Protein AF-M4RQV3-F1 (afdb_monomer)

Secondary structure (DSSP, 8-state):
-HHHHHHHHGGG-TTS-HHHHHHHHHHHHHHHHHHHHHHHHHHHHHHHHHHHHH-TTS--SS-HHHHHHHHHHHHHHHTT-HHHHHHHHHHHHHHHHTTSS-SHHHHHHHHHHH---S--SS---STTHHHHHHHHHHHHHTT---------HHHHHHHHHHHTHHHHHHHHHHHHHHHHHHHHHHHT-

Mean predicted aligned error: 9.94 Å

Structure (mmCIF, N/CA/C/O backbone):
data_AF-M4RQV3-F1
#
_entry.id   AF-M4RQV3-F1
#
loop_
_atom_site.group_PDB
_atom_site.id
_atom_site.type_symbol
_atom_site.label_atom_id
_atom_site.label_alt_id
_atom_site.label_comp_id
_atom_site.label_asym_id
_atom_site.label_entity_id
_atom_site.label_seq_id
_atom_site.pdbx_PDB_ins_code
_atom_site.Cartn_x
_atom_site.Cartn_y
_atom_site.Cartn_z
_atom_site.occupancy
_atom_site.B_iso_or_equiv
_atom_site.auth_seq_id
_atom_site.auth_comp_id
_atom_site.auth_asym_id
_atom_site.auth_atom_id
_atom_site.pdbx_PDB_model_num
ATOM 1 N N . MET A 1 1 ? 3.691 -10.935 35.455 1.00 40.41 1 MET A N 1
ATOM 2 C CA . MET A 1 1 ? 2.407 -10.770 36.179 1.00 40.41 1 MET A CA 1
ATOM 3 C C . MET A 1 1 ? 2.263 -9.373 36.778 1.00 40.41 1 MET A C 1
ATOM 5 O O . MET A 1 1 ? 1.164 -8.843 36.779 1.00 40.41 1 MET A O 1
ATOM 9 N N . GLU A 1 2 ? 3.373 -8.722 37.128 1.00 31.91 2 GLU A N 1
ATOM 10 C CA . GLU A 1 2 ? 3.462 -7.316 37.565 1.00 31.91 2 GLU A CA 1
ATOM 11 C C . GLU A 1 2 ? 2.815 -6.295 36.600 1.00 31.91 2 GLU A C 1
ATOM 13 O O . GLU A 1 2 ? 2.163 -5.345 37.021 1.00 31.91 2 GLU A O 1
ATOM 18 N N . ASN A 1 3 ? 2.884 -6.553 35.289 1.00 41.22 3 ASN A N 1
ATOM 19 C CA . ASN A 1 3 ? 2.337 -5.665 34.254 1.00 41.22 3 ASN A CA 1
ATOM 20 C C . ASN A 1 3 ? 0.794 -5.656 34.173 1.00 41.22 3 ASN A C 1
ATOM 22 O O . ASN A 1 3 ? 0.208 -4.745 33.600 1.00 41.22 3 ASN A O 1
ATOM 26 N N . ILE A 1 4 ? 0.123 -6.670 34.734 1.00 42.03 4 ILE A N 1
ATOM 27 C CA . ILE A 1 4 ? -1.348 -6.752 34.765 1.00 42.03 4 ILE A CA 1
ATOM 28 C C . ILE A 1 4 ? -1.885 -6.076 36.036 1.00 42.03 4 ILE A C 1
ATOM 30 O O . ILE A 1 4 ? -2.968 -5.503 36.025 1.00 42.03 4 ILE A O 1
ATOM 34 N N . GLN A 1 5 ? -1.096 -6.075 37.113 1.00 37.09 5 GLN A N 1
ATOM 35 C CA . GLN A 1 5 ? -1.466 -5.508 38.410 1.00 37.09 5 GLN A CA 1
ATOM 36 C C . GLN A 1 5 ? -1.405 -3.972 38.423 1.00 37.09 5 GLN A C 1
ATOM 38 O O . GLN A 1 5 ? -2.227 -3.333 39.079 1.00 37.09 5 GLN A O 1
ATOM 43 N N . ASN A 1 6 ? -0.519 -3.371 37.617 1.00 40.66 6 ASN A N 1
ATOM 44 C CA . ASN A 1 6 ? -0.509 -1.919 37.392 1.00 40.66 6 ASN A CA 1
ATOM 45 C C . ASN A 1 6 ? -1.785 -1.406 36.711 1.00 40.66 6 ASN A C 1
ATOM 47 O O . ASN A 1 6 ? -2.215 -0.291 36.988 1.00 40.66 6 ASN A O 1
ATOM 51 N N . ASN A 1 7 ? -2.438 -2.237 35.897 1.00 45.19 7 ASN A N 1
ATOM 52 C CA . ASN A 1 7 ? -3.635 -1.850 35.150 1.00 45.19 7 ASN A CA 1
ATOM 53 C C . ASN A 1 7 ? -4.869 -1.641 36.055 1.00 45.19 7 ASN A C 1
ATOM 55 O O . ASN A 1 7 ? -5.807 -0.948 35.677 1.00 45.19 7 ASN A O 1
ATOM 59 N N . TYR A 1 8 ? -4.865 -2.213 37.265 1.00 40.47 8 TYR A N 1
ATOM 60 C CA . TYR A 1 8 ? -5.963 -2.072 38.229 1.00 40.47 8 TYR A CA 1
ATOM 61 C C . TYR A 1 8 ? -5.754 -0.924 39.225 1.00 40.47 8 TYR A C 1
ATOM 63 O O . TYR A 1 8 ? -6.731 -0.377 39.728 1.00 40.47 8 TYR A O 1
ATOM 71 N N . ARG A 1 9 ? -4.507 -0.499 39.492 1.00 39.16 9 ARG A N 1
ATOM 72 C CA . ARG A 1 9 ? -4.250 0.668 40.364 1.00 39.16 9 ARG A CA 1
ATOM 73 C C . ARG A 1 9 ? -4.652 1.985 39.696 1.00 39.16 9 ARG A C 1
ATOM 75 O O . ARG A 1 9 ? -5.048 2.913 40.395 1.00 39.16 9 ARG A O 1
ATOM 82 N N . GLU A 1 10 ? -4.642 2.042 38.364 1.00 43.47 10 GLU A N 1
ATOM 83 C CA . GLU A 1 10 ? -5.151 3.198 37.612 1.00 43.47 10 GLU A CA 1
ATOM 84 C C . GLU A 1 10 ? -6.683 3.336 37.662 1.00 43.47 10 GLU A C 1
ATOM 86 O O . GLU A 1 10 ? -7.206 4.429 37.465 1.00 43.47 10 GLU A O 1
ATOM 91 N N . GLN A 1 11 ? -7.416 2.271 38.008 1.00 46.72 11 GLN A N 1
ATOM 92 C CA . GLN A 1 11 ? -8.879 2.305 38.127 1.00 46.72 11 GLN A CA 1
ATOM 93 C C . GLN A 1 11 ? -9.378 2.858 39.475 1.00 46.72 11 GLN A C 1
ATOM 95 O O . GLN A 1 11 ? -10.577 3.024 39.646 1.00 46.72 11 GLN A O 1
ATOM 100 N N . LEU A 1 12 ? -8.498 3.167 40.436 1.00 40.78 12 LEU A N 1
ATOM 101 C CA . LEU A 1 12 ? -8.883 3.707 41.753 1.00 40.78 12 LEU A CA 1
ATOM 102 C C . LEU A 1 12 ? -8.739 5.237 41.873 1.00 40.78 12 LEU A C 1
ATOM 104 O O . LEU A 1 12 ? -9.225 5.813 42.839 1.00 40.78 12 LEU A O 1
ATOM 108 N N . PHE A 1 13 ? -8.154 5.918 40.879 1.00 42.97 13 PHE A N 1
ATOM 109 C CA . PHE A 1 13 ? -8.031 7.389 40.824 1.00 42.97 13 PHE A CA 1
ATOM 110 C C . PHE A 1 13 ? -9.109 8.037 39.930 1.00 42.97 13 PHE A C 1
ATOM 112 O O . PHE A 1 13 ? -8.869 8.988 39.182 1.00 42.97 13 PHE A O 1
ATOM 119 N N . ILE A 1 14 ? -10.323 7.492 39.996 1.00 50.69 14 ILE A N 1
ATOM 120 C CA . ILE A 1 14 ? -11.505 7.959 39.267 1.00 50.69 14 ILE A CA 1
ATOM 121 C C . ILE A 1 14 ? -12.060 9.187 39.998 1.00 50.69 14 ILE A C 1
ATOM 123 O O . ILE A 1 14 ? -12.690 9.064 41.042 1.00 50.69 14 ILE A O 1
ATOM 127 N N . GLY A 1 15 ? -11.813 10.384 39.465 1.00 39.62 15 GLY A N 1
ATOM 128 C CA . GLY A 1 15 ? -12.449 11.599 39.983 1.00 39.62 15 GLY A CA 1
ATOM 129 C C . GLY A 1 15 ? -12.141 12.891 39.227 1.00 39.62 15 GLY A C 1
ATOM 130 O O . GLY A 1 15 ? -13.017 13.738 39.135 1.00 39.62 15 GLY A O 1
ATOM 131 N N . CYS A 1 16 ? -10.942 13.056 38.645 1.00 40.59 16 CYS A N 1
ATOM 132 C CA . CYS A 1 16 ? -10.560 14.353 38.046 1.00 40.59 16 CYS A CA 1
ATOM 133 C C . CYS A 1 16 ? -9.660 14.283 36.783 1.00 40.59 16 CYS A C 1
ATOM 135 O O . CYS A 1 16 ? -9.363 15.308 36.185 1.00 40.59 16 CYS A O 1
ATOM 137 N N . GLY A 1 17 ? -9.213 13.097 36.334 1.00 43.41 17 GLY A N 1
ATOM 138 C CA . GLY A 1 17 ? -8.132 12.969 35.327 1.00 43.41 17 GLY A CA 1
ATOM 139 C C . GLY A 1 17 ? -8.499 12.410 33.941 1.00 43.41 17 GLY A C 1
ATOM 140 O O . GLY A 1 17 ? -7.603 12.150 33.133 1.00 43.41 17 GLY A O 1
ATOM 141 N N . HIS A 1 18 ? -9.784 12.177 33.651 1.00 45.09 18 HIS A N 1
ATOM 142 C CA . HIS A 1 18 ? -10.214 11.370 32.497 1.00 45.09 18 HIS A CA 1
ATOM 143 C C . HIS A 1 18 ? -9.933 12.007 31.122 1.00 45.09 18 HIS A C 1
ATOM 145 O O . HIS A 1 18 ? -9.818 11.295 30.136 1.00 45.09 18 HIS A O 1
ATOM 151 N N . GLU A 1 19 ? -9.744 13.317 31.009 1.00 48.25 19 GLU A N 1
ATOM 152 C CA . GLU A 1 19 ? -9.417 13.928 29.708 1.00 48.25 19 GLU A CA 1
ATOM 153 C C . GLU A 1 19 ? -7.909 13.908 29.422 1.00 48.25 19 GLU A C 1
ATOM 155 O O . GLU A 1 19 ? -7.467 13.726 28.284 1.00 48.25 19 GLU A O 1
ATOM 160 N N . GLN A 1 20 ? -7.096 14.017 30.472 1.00 45.38 20 GLN A N 1
ATOM 161 C CA . GLN A 1 20 ? -5.658 14.240 30.353 1.00 45.38 20 GLN A CA 1
ATOM 162 C C . GLN A 1 20 ? -4.892 12.947 30.045 1.00 45.38 20 GLN A C 1
ATOM 164 O O . GLN A 1 20 ? -4.020 12.938 29.175 1.00 45.38 20 GLN A O 1
ATOM 169 N N . LEU A 1 21 ? -5.267 11.822 30.665 1.00 48.25 21 LEU A N 1
ATOM 170 C CA . LEU A 1 21 ? -4.673 10.504 30.382 1.00 48.25 21 LEU A CA 1
ATOM 171 C C . LEU A 1 21 ? -5.070 9.974 28.993 1.00 48.25 21 LEU A C 1
ATOM 173 O O . LEU A 1 21 ? -4.236 9.438 28.252 1.00 48.25 21 LEU A O 1
ATOM 177 N N . PHE A 1 22 ? -6.321 10.198 28.578 1.00 52.19 22 PHE A N 1
ATOM 178 C CA . PHE A 1 22 ? -6.764 9.912 27.211 1.00 52.19 22 PHE A CA 1
ATOM 179 C C . PHE A 1 22 ? -6.051 10.812 26.188 1.00 52.19 22 PHE A C 1
ATOM 181 O O . PHE A 1 22 ? -5.670 10.341 25.113 1.00 52.19 22 PHE A O 1
ATOM 188 N N . GLY A 1 23 ? -5.789 12.076 26.532 1.00 55.56 23 GLY A N 1
ATOM 189 C CA . GLY A 1 23 ? -4.972 12.988 25.731 1.00 55.56 23 GLY A CA 1
ATOM 190 C C . GLY A 1 23 ? -3.531 12.500 25.553 1.00 55.56 23 GLY A C 1
ATOM 191 O O . GLY A 1 23 ? -3.046 12.414 24.424 1.00 55.56 23 GLY A O 1
ATOM 192 N N . ILE A 1 24 ? -2.863 12.102 26.639 1.00 59.16 24 ILE A N 1
ATOM 193 C CA . ILE A 1 24 ? -1.474 11.612 26.614 1.00 59.16 24 ILE A CA 1
ATOM 194 C C . ILE A 1 24 ? -1.359 10.315 25.801 1.00 59.16 24 ILE A C 1
ATOM 196 O O . ILE A 1 24 ? -0.473 10.204 24.947 1.00 59.16 24 ILE A O 1
ATOM 200 N N . SER A 1 25 ? -2.278 9.361 25.985 1.00 63.50 25 SER A N 1
ATOM 201 C CA . SER A 1 25 ? -2.284 8.112 25.208 1.00 63.50 25 SER A CA 1
ATOM 202 C C . SER A 1 25 ? -2.560 8.353 23.717 1.00 63.50 25 SER A C 1
ATOM 204 O O . SER A 1 25 ? -1.923 7.725 22.866 1.00 63.50 25 SER A O 1
ATOM 206 N N . LYS A 1 26 ? -3.432 9.310 23.374 1.00 70.00 26 LYS A N 1
ATOM 207 C CA . LYS A 1 26 ? -3.712 9.714 21.987 1.00 70.00 26 LYS A CA 1
ATOM 208 C C . LYS A 1 26 ? -2.506 10.391 21.333 1.00 70.00 26 LYS A C 1
ATOM 210 O O . LYS A 1 26 ? -2.156 10.032 20.209 1.00 70.00 26 LYS A O 1
ATOM 215 N N . ILE A 1 27 ? -1.840 11.312 22.032 1.00 67.31 27 ILE A N 1
ATOM 216 C CA . ILE A 1 27 ? -0.618 11.979 21.552 1.00 67.31 27 ILE A CA 1
ATOM 217 C C . ILE A 1 27 ? 0.501 10.953 21.347 1.00 67.31 27 ILE A C 1
ATOM 219 O O . ILE A 1 27 ? 1.186 10.971 20.323 1.00 67.31 27 ILE A O 1
ATOM 223 N N . TYR A 1 28 ? 0.668 10.019 22.283 1.00 73.19 28 TYR A N 1
ATOM 224 C CA . TYR A 1 28 ? 1.651 8.945 22.167 1.00 73.19 28 TYR A CA 1
ATOM 225 C C . TYR A 1 28 ? 1.388 8.055 20.940 1.00 73.19 28 TYR A C 1
ATOM 227 O O . TYR A 1 28 ? 2.303 7.778 20.158 1.00 73.19 28 TYR A O 1
ATOM 235 N N . GLN A 1 29 ? 0.130 7.667 20.709 1.00 80.50 29 GLN A N 1
ATOM 236 C CA . GLN A 1 29 ? -0.264 6.888 19.531 1.00 80.50 29 GLN A CA 1
ATOM 237 C C . GLN A 1 29 ? -0.050 7.655 18.217 1.00 80.50 29 GLN A C 1
ATOM 239 O O . GLN A 1 29 ? 0.443 7.072 17.251 1.00 80.50 29 GLN A O 1
ATOM 244 N N . GLN A 1 30 ? -0.339 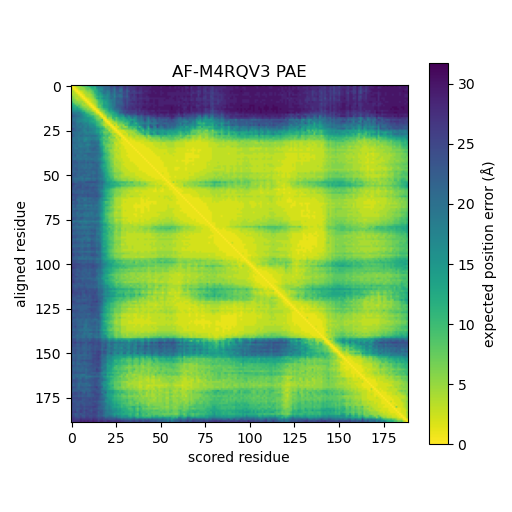8.959 18.180 1.00 84.44 30 GLN A N 1
ATOM 245 C CA . GLN A 1 30 ? -0.084 9.801 17.006 1.00 84.44 30 GLN A CA 1
ATOM 246 C C . GLN A 1 30 ? 1.411 9.935 16.702 1.00 84.44 30 GLN A C 1
ATOM 248 O O . GLN A 1 30 ? 1.810 9.785 15.549 1.00 84.44 30 GLN A O 1
ATOM 253 N N . LYS A 1 31 ? 2.257 10.135 17.721 1.00 86.75 31 LYS A N 1
ATOM 254 C CA . LYS A 1 31 ? 3.721 10.157 17.548 1.00 86.75 31 LYS A CA 1
ATOM 255 C C . LYS A 1 31 ? 4.246 8.822 17.016 1.00 86.75 31 LYS A C 1
ATOM 257 O O . LYS A 1 31 ? 5.097 8.805 16.127 1.00 86.75 31 LYS A O 1
ATOM 262 N N . LYS A 1 32 ? 3.719 7.699 17.518 1.00 89.38 32 LYS A N 1
ATOM 263 C CA . LYS A 1 32 ? 4.068 6.355 17.031 1.00 89.38 32 LYS A CA 1
ATOM 264 C C . LYS A 1 32 ? 3.660 6.158 15.568 1.00 89.38 32 LYS A C 1
ATOM 266 O O . LYS A 1 32 ? 4.469 5.655 14.790 1.00 89.38 32 LYS A O 1
ATOM 271 N N . LEU A 1 33 ? 2.449 6.577 15.193 1.00 90.81 33 LEU A N 1
ATOM 272 C CA . LEU A 1 33 ? 1.978 6.550 13.807 1.00 90.81 33 LEU A CA 1
ATOM 273 C C . LEU A 1 33 ? 2.868 7.409 12.906 1.00 90.81 33 LEU A C 1
ATOM 275 O O . LEU A 1 33 ? 3.356 6.911 11.899 1.00 90.81 33 LEU A O 1
ATOM 279 N N . ALA A 1 34 ? 3.129 8.659 13.290 1.00 93.44 34 ALA A N 1
ATOM 280 C CA . ALA A 1 34 ? 3.967 9.573 12.520 1.00 93.44 34 ALA A CA 1
ATOM 281 C C . ALA A 1 34 ? 5.371 8.996 12.300 1.00 93.44 34 ALA A C 1
ATOM 283 O O . ALA A 1 34 ? 5.871 9.010 11.180 1.00 93.44 34 ALA A O 1
ATOM 284 N N . LYS A 1 35 ? 5.977 8.399 13.335 1.00 93.75 35 LYS A N 1
ATOM 285 C CA . LYS A 1 35 ? 7.273 7.715 13.215 1.00 93.75 35 LYS A CA 1
ATOM 286 C C . LYS A 1 35 ? 7.214 6.525 12.253 1.00 93.75 35 LYS A C 1
ATOM 288 O O . LYS A 1 35 ? 8.144 6.328 11.475 1.00 93.75 35 LYS A O 1
ATOM 293 N N . ALA A 1 36 ? 6.147 5.727 12.306 1.00 90.94 36 ALA A N 1
ATOM 294 C CA . ALA A 1 36 ? 5.966 4.588 11.408 1.00 90.94 36 ALA A CA 1
ATOM 295 C C . ALA A 1 36 ? 5.780 5.037 9.950 1.00 90.94 36 ALA A C 1
ATOM 297 O O . ALA A 1 36 ? 6.463 4.518 9.072 1.00 90.94 36 ALA A O 1
ATOM 298 N N . VAL A 1 37 ? 4.925 6.034 9.705 1.00 94.44 37 VAL A N 1
ATOM 299 C CA . VAL A 1 37 ? 4.696 6.613 8.372 1.00 94.44 37 VAL A CA 1
ATOM 300 C C . VAL A 1 37 ? 5.970 7.255 7.836 1.00 94.44 37 VAL A C 1
ATOM 302 O O . VAL A 1 37 ? 6.348 6.967 6.711 1.00 94.44 37 VAL A O 1
ATOM 305 N N . ALA A 1 38 ? 6.688 8.041 8.644 1.00 96.44 38 ALA A N 1
ATOM 306 C CA . ALA A 1 38 ? 7.954 8.651 8.238 1.00 96.44 38 ALA A CA 1
ATOM 307 C C . ALA A 1 38 ? 9.006 7.596 7.866 1.00 96.44 38 ALA A C 1
ATOM 309 O O . ALA A 1 38 ? 9.698 7.742 6.861 1.00 96.44 38 ALA A O 1
ATOM 310 N N . LYS A 1 39 ? 9.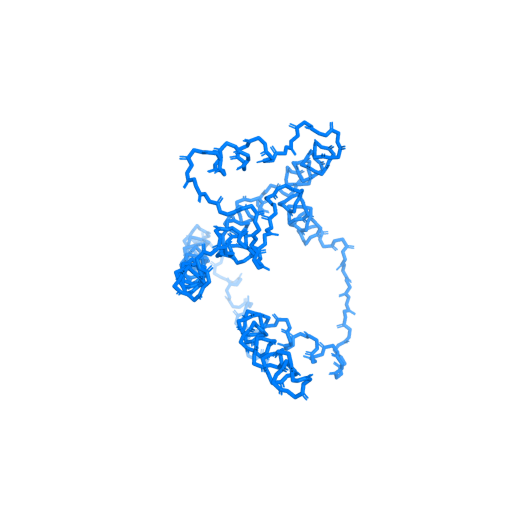099 6.501 8.635 1.00 95.38 39 LYS A N 1
ATOM 311 C CA . LYS A 1 39 ? 9.982 5.376 8.304 1.00 95.38 39 LYS A CA 1
ATOM 312 C C . LYS A 1 39 ? 9.589 4.734 6.971 1.00 95.38 39 LYS A C 1
ATOM 314 O O . LYS A 1 39 ? 10.463 4.500 6.145 1.00 95.38 39 LYS A O 1
ATOM 319 N N . LEU A 1 40 ? 8.307 4.433 6.769 1.00 95.25 40 LEU A N 1
ATOM 320 C CA . LEU A 1 40 ? 7.826 3.813 5.532 1.00 95.25 40 LEU A CA 1
ATOM 321 C C . LEU A 1 40 ? 8.016 4.734 4.323 1.00 95.25 40 LEU A C 1
ATOM 323 O O . LEU A 1 40 ? 8.475 4.263 3.291 1.00 95.25 40 LEU A O 1
ATOM 327 N N . PHE A 1 41 ? 7.770 6.033 4.486 1.00 96.56 41 PHE A N 1
ATOM 328 C CA . PHE A 1 41 ? 7.996 7.051 3.464 1.00 96.56 41 PHE A CA 1
ATOM 329 C C . PHE A 1 41 ? 9.476 7.172 3.079 1.00 96.56 41 PHE A C 1
ATOM 331 O O . PHE A 1 41 ? 9.817 7.203 1.901 1.00 96.56 41 PHE A O 1
ATOM 338 N N . ALA A 1 42 ? 10.379 7.186 4.064 1.00 96.81 42 ALA A N 1
ATOM 339 C CA . ALA A 1 42 ? 11.815 7.192 3.795 1.00 96.81 42 ALA A CA 1
ATOM 340 C C . ALA A 1 42 ? 12.248 5.926 3.035 1.00 96.81 42 ALA A C 1
ATOM 342 O O . ALA A 1 42 ? 13.021 6.007 2.083 1.00 96.81 42 ALA A O 1
ATOM 343 N N . VAL A 1 43 ? 11.716 4.761 3.421 1.00 94.94 43 VAL A N 1
ATOM 344 C CA . VAL A 1 43 ? 11.987 3.491 2.733 1.00 94.94 43 VAL A CA 1
ATOM 345 C C . VAL A 1 43 ? 11.404 3.484 1.320 1.00 94.94 43 VAL A C 1
ATOM 347 O O . VAL A 1 43 ? 12.082 3.039 0.400 1.00 94.94 43 VAL A O 1
ATOM 350 N N . SER A 1 44 ? 10.184 3.984 1.115 1.00 95.69 44 SER A N 1
ATOM 351 C CA . SER A 1 44 ? 9.571 4.037 -0.214 1.00 95.69 44 SER A CA 1
ATOM 352 C C . SER A 1 44 ? 10.365 4.947 -1.146 1.00 95.69 44 SER A C 1
ATOM 354 O O . SER A 1 44 ? 10.686 4.534 -2.254 1.00 95.69 44 SER A O 1
ATOM 356 N N . LEU A 1 45 ? 10.781 6.123 -0.665 1.00 95.69 45 LEU A N 1
ATOM 357 C CA . LEU A 1 45 ? 11.629 7.039 -1.425 1.00 95.69 45 LEU A CA 1
ATOM 358 C C . LEU A 1 45 ? 12.986 6.411 -1.763 1.00 95.69 45 LEU A C 1
ATOM 360 O O . LEU A 1 45 ? 13.465 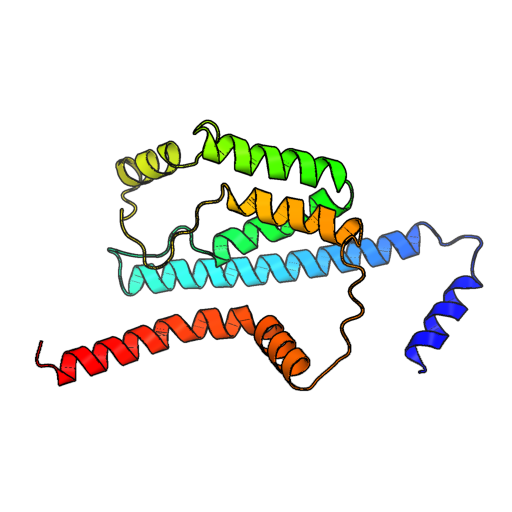6.550 -2.886 1.00 95.69 45 LEU A O 1
ATOM 364 N N . PHE A 1 46 ? 13.586 5.685 -0.818 1.00 95.00 46 PHE A N 1
ATOM 365 C CA . PHE A 1 46 ? 14.828 4.956 -1.058 1.00 95.00 46 PHE A CA 1
ATOM 366 C C . PHE A 1 46 ? 14.668 3.885 -2.149 1.00 95.00 46 PHE A C 1
ATOM 368 O O . PHE A 1 46 ? 15.520 3.789 -3.026 1.00 95.00 46 PHE A O 1
ATOM 375 N N . ILE A 1 47 ? 13.568 3.122 -2.141 1.00 92.62 47 ILE A N 1
ATOM 376 C CA . ILE A 1 47 ? 13.264 2.130 -3.188 1.00 92.62 47 ILE A CA 1
ATOM 377 C C . ILE A 1 47 ? 13.093 2.818 -4.547 1.00 92.62 47 ILE A C 1
ATOM 379 O O . ILE A 1 47 ? 13.654 2.363 -5.545 1.00 92.62 47 ILE A O 1
ATOM 383 N N . THR A 1 48 ? 12.352 3.923 -4.592 1.00 93.50 48 THR A N 1
ATOM 384 C CA . THR A 1 48 ? 12.120 4.698 -5.815 1.00 93.50 48 THR A CA 1
ATOM 385 C C . THR A 1 48 ? 13.424 5.206 -6.412 1.00 93.50 48 THR A C 1
ATOM 387 O O . THR A 1 48 ? 13.720 4.926 -7.569 1.00 93.50 48 THR A O 1
ATOM 390 N N . LEU A 1 49 ? 14.243 5.897 -5.615 1.00 94.38 49 LEU A N 1
ATOM 391 C CA . LEU A 1 49 ? 15.522 6.438 -6.073 1.00 94.38 49 LEU A CA 1
ATOM 392 C C . LEU A 1 49 ? 16.505 5.322 -6.438 1.00 94.38 49 LEU A C 1
ATOM 394 O O . LEU A 1 49 ? 17.121 5.374 -7.497 1.00 94.38 49 LEU A O 1
ATOM 398 N N . GLY A 1 50 ? 16.622 4.290 -5.599 1.00 91.19 50 GLY A N 1
ATOM 399 C CA . GLY A 1 50 ? 17.507 3.155 -5.857 1.00 91.19 50 GLY A CA 1
ATOM 400 C C . GLY A 1 50 ? 17.156 2.433 -7.158 1.00 91.19 50 GLY A C 1
ATOM 401 O O . GLY A 1 50 ? 18.029 2.211 -7.994 1.00 91.19 50 GLY A O 1
ATOM 402 N N . SER A 1 51 ? 15.872 2.134 -7.375 1.00 90.75 51 SER A N 1
ATOM 403 C CA . SER A 1 51 ? 15.418 1.496 -8.617 1.00 90.75 51 SER A CA 1
ATOM 404 C C . SER A 1 51 ? 15.560 2.407 -9.838 1.00 90.75 51 SER A C 1
ATOM 406 O O . SER A 1 51 ? 15.903 1.911 -10.907 1.00 90.75 51 SER A O 1
ATOM 408 N N . LEU A 1 52 ? 15.383 3.723 -9.685 1.00 91.38 52 LEU A N 1
ATOM 409 C CA . LEU A 1 52 ? 15.600 4.695 -10.758 1.00 91.38 52 LEU A CA 1
ATOM 410 C C . LEU A 1 52 ? 17.059 4.731 -11.221 1.00 91.38 52 LEU A C 1
ATOM 412 O O . LEU A 1 52 ? 17.299 4.763 -12.423 1.00 91.38 52 LEU A O 1
ATOM 416 N N . PHE A 1 53 ? 18.024 4.682 -10.299 1.00 90.44 53 PHE A N 1
ATOM 417 C CA . PHE A 1 53 ? 19.446 4.659 -10.660 1.00 90.44 53 PHE A CA 1
ATOM 418 C C . PHE A 1 53 ? 19.905 3.310 -11.225 1.00 90.44 53 PHE A C 1
ATOM 420 O O . PHE A 1 53 ? 20.766 3.286 -12.101 1.00 90.44 53 PHE A O 1
ATOM 427 N N . MET A 1 54 ? 19.350 2.195 -10.743 1.00 86.69 54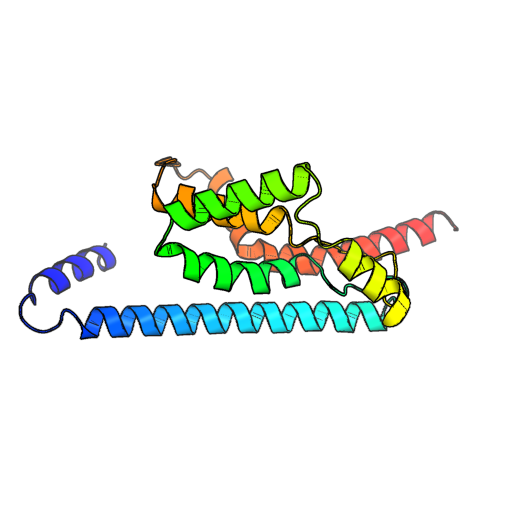 MET A N 1
ATOM 428 C CA . MET A 1 54 ? 19.735 0.855 -11.205 1.00 86.69 54 MET A CA 1
ATOM 429 C C . MET A 1 54 ? 19.085 0.479 -12.543 1.00 86.69 54 MET A C 1
ATOM 431 O O . MET A 1 54 ? 19.759 -0.038 -13.430 1.00 86.69 54 MET A O 1
ATOM 435 N N . HIS A 1 55 ? 17.783 0.741 -12.697 1.00 85.69 55 HIS A N 1
ATOM 436 C CA . HIS A 1 55 ? 16.998 0.376 -13.878 1.00 85.69 55 HIS A CA 1
ATOM 437 C C . HIS A 1 55 ? 16.001 1.492 -14.254 1.00 85.69 55 HIS A C 1
ATOM 439 O O . HIS A 1 55 ? 14.796 1.364 -14.008 1.00 85.69 55 HIS A O 1
ATOM 445 N N . PRO A 1 56 ? 16.463 2.568 -14.924 1.00 86.75 56 PRO A N 1
ATOM 446 C CA . PRO A 1 56 ? 15.624 3.720 -15.273 1.00 86.75 56 PRO A CA 1
ATOM 447 C C . PRO A 1 56 ? 14.409 3.389 -16.154 1.00 86.75 56 PRO A C 1
ATOM 449 O O . PRO A 1 56 ? 13.444 4.143 -16.189 1.00 86.75 56 PRO A O 1
ATOM 452 N N . SER A 1 57 ? 14.430 2.267 -16.876 1.00 87.19 57 SER A N 1
ATOM 453 C CA . SER A 1 57 ? 13.324 1.827 -17.732 1.00 87.19 57 SER A CA 1
ATOM 454 C C . SER A 1 57 ? 12.201 1.107 -16.979 1.00 87.19 57 SER A C 1
ATOM 456 O O . SER A 1 57 ? 11.141 0.895 -17.563 1.00 87.19 57 SER A O 1
ATOM 458 N N . THR A 1 58 ? 12.417 0.701 -15.720 1.00 89.44 58 THR A N 1
ATOM 459 C CA . THR A 1 58 ? 11.458 -0.106 -14.937 1.00 89.44 58 THR A CA 1
ATOM 460 C C . THR A 1 58 ? 11.398 0.267 -13.451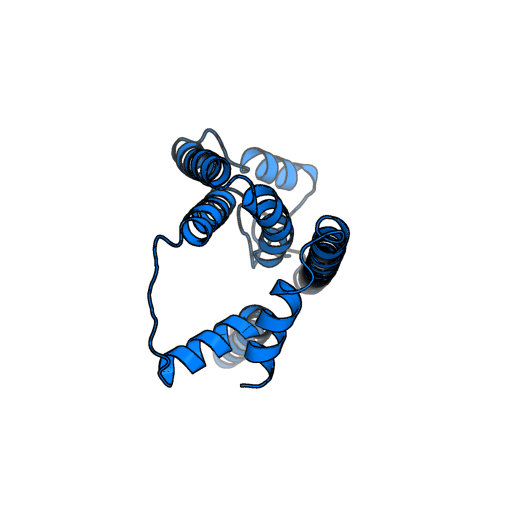 1.00 89.44 58 THR A C 1
ATOM 462 O O . THR A 1 58 ? 11.055 -0.554 -12.597 1.00 89.44 58 THR A O 1
ATOM 465 N N . TRP A 1 59 ? 11.726 1.516 -13.128 1.00 92.12 59 TRP A N 1
ATOM 466 C CA . TRP A 1 59 ? 11.783 1.995 -11.750 1.00 92.12 59 TRP A CA 1
ATOM 467 C C . TRP A 1 59 ? 10.420 2.014 -11.050 1.00 92.12 59 TRP A C 1
ATOM 469 O O . TRP A 1 59 ? 9.361 2.157 -11.666 1.00 92.12 59 TRP A O 1
ATOM 479 N N . VAL A 1 60 ? 10.465 1.897 -9.723 1.00 92.69 60 VAL A N 1
ATOM 480 C CA . VAL A 1 60 ? 9.285 1.781 -8.865 1.00 92.69 60 VAL A CA 1
ATOM 481 C C . VAL A 1 60 ? 8.760 3.170 -8.512 1.00 92.69 60 VAL A C 1
ATOM 483 O O . VAL A 1 60 ? 9.237 3.788 -7.567 1.00 92.69 60 VAL A O 1
ATOM 486 N N . TYR A 1 61 ? 7.752 3.658 -9.238 1.00 92.50 61 TYR A N 1
ATOM 487 C CA . TYR A 1 61 ? 7.086 4.934 -8.923 1.00 92.50 61 TYR A CA 1
ATOM 488 C C . TYR A 1 61 ? 5.947 4.798 -7.907 1.00 92.50 61 TYR A C 1
ATOM 490 O O . TYR A 1 61 ? 5.685 5.729 -7.148 1.00 92.50 61 TYR A O 1
ATOM 498 N N . PHE A 1 62 ? 5.261 3.650 -7.870 1.00 93.56 62 PHE A N 1
ATOM 499 C CA . PHE A 1 62 ? 4.176 3.406 -6.918 1.00 93.56 62 PHE A CA 1
ATOM 500 C C . PHE A 1 62 ? 4.027 1.911 -6.582 1.00 93.56 62 PHE A C 1
ATOM 502 O O . PHE A 1 62 ? 3.152 1.202 -7.078 1.00 93.56 62 PHE A O 1
ATOM 509 N N . GLY A 1 63 ? 4.934 1.437 -5.729 1.00 92.81 63 GLY A N 1
ATOM 510 C CA . GLY A 1 63 ? 4.970 0.057 -5.234 1.00 92.81 63 GLY A CA 1
ATOM 511 C C . GLY A 1 63 ? 4.187 -0.191 -3.937 1.00 92.81 63 GLY A C 1
ATOM 512 O O . GLY A 1 63 ? 3.594 0.725 -3.354 1.00 92.81 63 GLY A O 1
ATOM 513 N N . ILE A 1 64 ? 4.251 -1.415 -3.407 1.00 93.19 64 ILE A N 1
ATOM 514 C CA . ILE A 1 64 ? 3.490 -1.813 -2.205 1.00 93.19 64 ILE A CA 1
ATOM 515 C C . ILE A 1 64 ? 3.836 -0.980 -0.959 1.00 93.19 64 ILE A C 1
ATOM 517 O O . ILE A 1 64 ? 2.957 -0.670 -0.157 1.00 93.19 64 ILE A O 1
ATOM 521 N N . ILE A 1 65 ? 5.095 -0.555 -0.790 1.00 94.00 65 ILE A N 1
ATOM 522 C CA . ILE A 1 65 ? 5.492 0.270 0.366 1.00 94.00 65 ILE A CA 1
ATOM 523 C C . ILE A 1 65 ? 4.904 1.683 0.263 1.00 94.00 65 ILE A C 1
ATOM 525 O O . ILE A 1 65 ? 4.501 2.243 1.283 1.00 94.00 65 ILE A O 1
ATOM 529 N N . HIS A 1 66 ? 4.768 2.238 -0.948 1.00 95.69 66 HIS A N 1
ATOM 530 C CA . HIS A 1 66 ? 4.072 3.512 -1.164 1.00 95.69 66 HIS A CA 1
ATOM 531 C C . HIS A 1 66 ? 2.601 3.385 -0.772 1.00 95.69 66 HIS A C 1
ATOM 533 O O . HIS A 1 66 ? 2.090 4.197 0.003 1.00 95.69 66 HIS A O 1
ATOM 539 N N . PHE A 1 67 ? 1.952 2.310 -1.226 1.00 96.25 67 PHE A N 1
ATOM 540 C CA . PHE A 1 67 ? 0.582 2.001 -0.843 1.00 96.25 67 PHE A CA 1
ATOM 541 C C . PHE A 1 67 ? 0.425 1.891 0.679 1.00 96.25 67 PHE A C 1
ATOM 543 O O . PHE A 1 67 ? -0.423 2.577 1.242 1.00 96.25 67 PHE A O 1
ATOM 550 N N . ILE A 1 68 ? 1.257 1.103 1.370 1.00 94.44 68 ILE A N 1
ATOM 551 C CA . ILE A 1 68 ? 1.164 0.938 2.833 1.00 94.44 68 ILE A CA 1
ATOM 552 C C . ILE A 1 68 ? 1.401 2.272 3.555 1.00 94.44 68 ILE A C 1
ATOM 554 O O . ILE A 1 68 ? 0.715 2.565 4.535 1.00 94.44 68 ILE A O 1
ATOM 558 N N . THR A 1 69 ? 2.326 3.102 3.059 1.00 96.25 69 THR A N 1
ATOM 559 C CA . THR A 1 69 ? 2.606 4.436 3.618 1.00 96.25 69 THR A CA 1
ATOM 560 C C . THR A 1 69 ? 1.360 5.324 3.615 1.00 96.25 69 THR A C 1
ATOM 562 O O . THR A 1 69 ? 1.134 6.045 4.585 1.00 96.25 69 THR A O 1
ATOM 565 N N . LEU A 1 70 ? 0.530 5.240 2.569 1.00 96.19 70 LEU A N 1
ATOM 566 C CA . LEU A 1 70 ? -0.733 5.980 2.457 1.00 96.19 70 LEU A CA 1
ATOM 567 C C . LEU A 1 70 ? -1.897 5.285 3.175 1.00 96.19 70 LEU A C 1
ATOM 569 O O . LEU A 1 70 ? -2.690 5.930 3.859 1.00 96.19 70 LEU A O 1
ATOM 573 N N . ALA A 1 71 ? -2.001 3.965 3.054 1.00 95.19 71 ALA A N 1
ATOM 574 C CA . ALA A 1 71 ? -3.086 3.186 3.632 1.00 95.19 71 ALA A CA 1
ATOM 575 C C . ALA A 1 71 ? -3.048 3.195 5.166 1.00 95.19 71 ALA A C 1
ATOM 577 O O . ALA A 1 71 ? -4.101 3.189 5.802 1.00 95.19 71 ALA A O 1
ATOM 578 N N . LEU A 1 72 ? -1.860 3.254 5.776 1.00 93.31 72 LEU A N 1
ATOM 579 C CA . LEU A 1 72 ? -1.700 3.269 7.229 1.00 93.31 72 LEU A CA 1
ATOM 580 C C . LEU A 1 72 ? -2.395 4.473 7.901 1.00 93.31 72 LEU A C 1
ATOM 582 O O . LEU A 1 72 ? -3.267 4.234 8.738 1.00 93.31 72 LEU A O 1
ATOM 586 N N . PRO A 1 73 ? -2.095 5.746 7.572 1.00 94.31 73 PRO A N 1
ATOM 587 C CA . PRO A 1 73 ? -2.789 6.884 8.173 1.00 94.31 73 PRO A CA 1
ATOM 588 C C . PRO A 1 73 ? -4.283 6.895 7.836 1.00 94.31 73 PRO A C 1
ATOM 590 O O . PRO A 1 73 ? -5.089 7.181 8.721 1.00 94.31 73 PRO A O 1
ATOM 593 N N . ILE A 1 74 ? -4.663 6.510 6.610 1.00 94.12 74 ILE A N 1
ATOM 594 C CA . ILE A 1 74 ? -6.073 6.385 6.214 1.00 94.12 74 ILE A CA 1
ATOM 595 C C . ILE A 1 74 ? -6.787 5.387 7.130 1.00 94.12 74 ILE A C 1
ATOM 597 O O . ILE A 1 74 ? -7.808 5.722 7.727 1.00 94.12 74 ILE A O 1
ATOM 601 N N . SER A 1 75 ? -6.219 4.197 7.331 1.00 91.94 75 SER A N 1
ATOM 602 C CA . SER A 1 75 ? -6.808 3.172 8.196 1.00 91.94 75 SER A CA 1
ATOM 603 C C . SER A 1 75 ? -7.042 3.689 9.619 1.00 91.94 75 SER A C 1
ATOM 605 O O . SER A 1 75 ? -8.118 3.470 10.171 1.00 91.94 75 SER A O 1
ATOM 607 N N . VAL A 1 76 ? -6.094 4.454 10.181 1.00 90.19 76 VAL A N 1
ATOM 608 C CA . VAL A 1 76 ? -6.191 5.010 11.541 1.00 90.19 76 VAL A CA 1
ATOM 609 C C . VAL A 1 76 ? -7.299 6.057 11.661 1.00 90.19 76 VAL A C 1
ATOM 611 O O . VAL A 1 76 ? -7.981 6.094 12.688 1.00 90.19 76 VAL A O 1
ATOM 614 N N . ILE A 1 77 ? -7.520 6.879 10.631 1.00 91.25 77 ILE A N 1
ATOM 615 C CA . ILE A 1 77 ? -8.644 7.832 10.596 1.00 91.25 77 ILE A CA 1
ATOM 616 C C . ILE A 1 77 ? -9.976 7.077 10.721 1.00 91.25 77 ILE A C 1
ATOM 618 O O . ILE A 1 77 ? -10.848 7.471 11.499 1.00 91.25 77 ILE A O 1
ATOM 622 N N . PHE A 1 78 ? -10.095 5.942 10.032 1.00 90.44 78 PHE A N 1
ATOM 623 C CA . PHE A 1 78 ? -11.310 5.131 9.991 1.00 90.44 78 PHE A CA 1
ATOM 624 C C . PHE A 1 78 ? -11.518 4.202 11.198 1.00 90.44 78 PHE A C 1
ATOM 626 O O . PHE A 1 78 ? -12.619 3.676 11.366 1.00 90.44 78 PHE A O 1
ATOM 633 N N . VAL A 1 79 ? -10.537 4.060 12.102 1.00 86.94 79 VAL A N 1
ATOM 634 C CA . VAL A 1 79 ? -10.683 3.249 13.331 1.00 86.94 79 VAL A CA 1
ATOM 635 C C . VAL A 1 79 ? -11.858 3.719 14.197 1.00 86.94 79 VAL A C 1
ATOM 637 O O . VAL A 1 79 ? -12.518 2.896 14.825 1.00 86.94 79 VAL A O 1
ATOM 640 N N . ARG A 1 80 ? -12.154 5.027 14.221 1.00 85.12 80 ARG A N 1
ATOM 641 C CA . ARG A 1 80 ? -13.275 5.593 15.002 1.00 85.12 80 ARG A CA 1
ATOM 642 C C . ARG A 1 80 ? -14.637 5.482 14.312 1.00 85.12 80 ARG A C 1
ATOM 644 O O . ARG A 1 80 ? -15.653 5.736 14.948 1.00 85.12 80 ARG A O 1
ATOM 651 N N . ALA A 1 81 ? -14.664 5.116 13.034 1.00 92.25 81 ALA A N 1
ATOM 652 C CA . ALA A 1 81 ? -15.877 5.007 12.231 1.00 92.25 81 ALA A CA 1
ATOM 653 C C . ALA A 1 81 ? -15.879 3.682 11.442 1.00 92.25 81 ALA A C 1
ATOM 655 O O . ALA A 1 81 ? -15.897 3.691 10.210 1.00 92.25 81 ALA A O 1
ATOM 656 N N . PRO A 1 82 ? -15.870 2.521 12.125 1.00 90.56 82 PRO A N 1
ATOM 657 C CA . PRO A 1 82 ? -15.673 1.218 11.487 1.00 90.56 82 PRO A CA 1
ATOM 658 C C . PRO A 1 82 ? -16.775 0.878 10.474 1.00 90.56 82 PRO A C 1
ATOM 660 O O . PRO A 1 82 ? -16.486 0.328 9.419 1.00 90.56 82 PRO A O 1
ATOM 663 N N . ASN A 1 83 ? -18.036 1.233 10.748 1.00 94.44 83 ASN A N 1
ATOM 664 C CA . ASN A 1 83 ? -19.135 0.999 9.804 1.00 94.44 83 ASN A CA 1
ATOM 665 C C . ASN A 1 83 ? -18.953 1.828 8.519 1.00 94.44 83 ASN A C 1
ATOM 667 O O . ASN A 1 83 ? -19.218 1.337 7.428 1.00 94.44 83 ASN A O 1
ATOM 671 N N . VAL A 1 84 ? -18.461 3.067 8.644 1.00 95.81 84 VAL A N 1
ATOM 672 C CA . VAL A 1 84 ? -18.151 3.930 7.494 1.00 95.81 84 VAL A CA 1
ATOM 673 C C . VAL A 1 84 ? -16.987 3.340 6.700 1.00 95.81 84 VAL A C 1
ATOM 675 O O . VAL A 1 84 ? -17.065 3.260 5.478 1.00 95.81 84 VAL A O 1
ATOM 678 N N . ALA A 1 85 ? -15.950 2.852 7.389 1.00 95.06 85 ALA A N 1
ATOM 679 C CA . ALA A 1 85 ? -14.833 2.142 6.771 1.00 95.06 85 ALA A CA 1
ATOM 680 C C . ALA A 1 85 ? -15.320 0.950 5.933 1.00 95.06 85 ALA A C 1
ATOM 682 O O . ALA A 1 85 ? -14.901 0.785 4.792 1.00 95.06 85 ALA A O 1
ATOM 683 N N . PHE A 1 86 ? -16.249 0.155 6.470 1.00 96.62 86 PHE A N 1
ATOM 684 C CA . PHE A 1 86 ? -16.832 -0.982 5.762 1.00 96.62 86 PHE A CA 1
ATOM 685 C C . PHE A 1 86 ? -17.588 -0.558 4.501 1.00 96.62 86 PHE A C 1
ATOM 687 O O . PHE A 1 86 ? -17.315 -1.087 3.427 1.00 96.62 86 PHE A O 1
ATOM 694 N N . VAL A 1 87 ? -18.491 0.423 4.612 1.00 97.56 87 VAL A N 1
ATOM 695 C CA . VAL A 1 87 ? -19.278 0.915 3.469 1.00 97.56 87 VAL A CA 1
ATOM 696 C C . VAL A 1 87 ? -18.366 1.468 2.375 1.00 97.56 87 VAL A C 1
ATOM 698 O O . VAL A 1 87 ? -18.506 1.082 1.217 1.00 97.56 87 VAL A O 1
ATOM 701 N N . ILE A 1 88 ? -17.391 2.309 2.734 1.00 96.81 88 ILE A N 1
ATOM 702 C CA . ILE A 1 88 ? -16.419 2.852 1.774 1.00 96.81 88 ILE A CA 1
ATOM 703 C C . ILE A 1 88 ? -15.573 1.730 1.175 1.00 96.81 88 ILE A C 1
ATOM 705 O O . ILE A 1 88 ? -15.327 1.728 -0.027 1.00 96.81 88 ILE A O 1
ATOM 709 N N . GLY A 1 89 ? -15.147 0.759 1.984 1.00 96.88 89 GLY A N 1
ATOM 710 C CA . GLY A 1 89 ? -14.332 -0.351 1.512 1.00 96.88 89 GLY A CA 1
ATOM 711 C C . GLY A 1 89 ? -15.056 -1.228 0.494 1.00 96.88 89 GLY A C 1
ATOM 712 O O . GLY A 1 89 ? -14.488 -1.541 -0.553 1.00 96.88 89 GLY A O 1
ATOM 713 N N . ILE A 1 90 ? -16.330 -1.541 0.742 1.00 97.62 90 ILE A N 1
ATOM 714 C CA . ILE A 1 90 ? -17.190 -2.233 -0.225 1.00 97.62 90 ILE A CA 1
ATOM 715 C C . ILE A 1 90 ? -17.402 -1.371 -1.472 1.00 97.62 90 ILE A C 1
ATOM 717 O O . ILE A 1 90 ? -17.236 -1.873 -2.582 1.00 97.62 90 ILE A O 1
ATOM 721 N N . ALA A 1 91 ? -17.688 -0.075 -1.316 1.00 96.56 91 ALA A N 1
ATOM 722 C CA . ALA A 1 91 ? -17.863 0.840 -2.443 1.00 96.56 91 ALA A CA 1
ATOM 723 C C . ALA A 1 91 ? -16.603 0.937 -3.321 1.00 96.56 91 ALA A C 1
ATOM 725 O O . ALA A 1 91 ? -16.715 0.989 -4.540 1.00 96.56 91 ALA A O 1
ATOM 726 N N . CYS A 1 92 ? -15.407 0.894 -2.728 1.00 96.19 92 CYS A N 1
ATOM 727 C CA . CYS A 1 92 ? -14.136 0.868 -3.454 1.00 96.19 92 CYS A CA 1
ATOM 728 C C . CYS A 1 92 ? -13.968 -0.414 -4.280 1.00 96.19 92 CYS A C 1
ATOM 730 O O . CYS A 1 92 ? -13.546 -0.346 -5.430 1.00 96.19 92 CYS A O 1
ATOM 732 N N . ILE A 1 93 ? -14.298 -1.578 -3.710 1.00 96.75 93 ILE A N 1
ATOM 733 C CA . ILE A 1 93 ? -14.180 -2.870 -4.405 1.00 96.75 93 ILE A CA 1
ATOM 734 C C . ILE A 1 93 ? -15.213 -2.971 -5.528 1.00 96.75 93 ILE A C 1
ATOM 736 O O . ILE A 1 93 ? -14.857 -3.281 -6.663 1.00 96.75 93 ILE A O 1
ATOM 740 N N . VAL A 1 94 ? -16.480 -2.682 -5.223 1.00 96.69 94 VAL A N 1
ATOM 741 C CA . VAL A 1 94 ? -17.570 -2.734 -6.203 1.00 96.69 94 VAL A CA 1
ATOM 742 C C . VAL A 1 94 ? -17.346 -1.692 -7.291 1.00 96.69 94 VAL A C 1
ATOM 744 O O . VAL A 1 94 ? -17.402 -2.036 -8.464 1.00 96.69 94 VAL A O 1
ATOM 747 N N . GLY A 1 95 ? -17.019 -0.453 -6.913 1.00 95.56 95 GLY A N 1
ATOM 748 C CA . GLY A 1 95 ? -16.721 0.644 -7.832 1.00 95.56 95 GLY A CA 1
ATOM 749 C C . GLY A 1 95 ? -15.565 0.330 -8.779 1.00 95.56 95 GLY A C 1
ATOM 750 O O . GLY A 1 95 ? -15.648 0.663 -9.958 1.00 95.56 95 GLY A O 1
ATOM 751 N N . TYR A 1 96 ? -14.524 -0.352 -8.296 1.00 94.94 96 TYR A N 1
ATOM 752 C CA . TYR A 1 96 ? -13.443 -0.850 -9.145 1.00 94.94 96 TYR A CA 1
ATOM 753 C C . TYR A 1 96 ? -13.917 -1.964 -10.087 1.00 94.94 96 TYR A C 1
ATOM 755 O O . TYR A 1 96 ? -13.636 -1.909 -11.281 1.00 94.94 96 TYR A O 1
ATOM 763 N N . ALA A 1 97 ? -14.684 -2.936 -9.583 1.00 93.50 97 ALA A N 1
ATOM 764 C CA . ALA A 1 97 ? -15.186 -4.060 -10.379 1.00 93.50 97 ALA A CA 1
ATOM 765 C C . ALA A 1 97 ? -16.112 -3.624 -11.529 1.00 93.50 97 ALA A C 1
ATOM 767 O O . ALA A 1 97 ? -16.071 -4.215 -12.604 1.00 93.50 97 ALA A O 1
ATOM 768 N N . ILE A 1 98 ? -16.916 -2.577 -11.321 1.00 94.81 98 ILE A N 1
ATOM 769 C CA . ILE A 1 98 ? -17.795 -1.993 -12.352 1.00 94.81 98 ILE A CA 1
ATOM 770 C C . ILE A 1 98 ? -17.111 -0.887 -13.175 1.00 94.81 98 ILE A C 1
ATOM 772 O O . ILE A 1 98 ? -17.762 -0.234 -13.984 1.00 94.81 98 ILE A O 1
ATOM 776 N N . GLY A 1 99 ? -15.814 -0.645 -12.960 1.00 90.94 99 GLY A N 1
ATOM 777 C CA . GLY A 1 99 ? -15.010 0.304 -13.734 1.00 90.94 99 GLY A CA 1
ATOM 778 C C . GLY A 1 99 ? -15.182 1.786 -13.377 1.00 90.94 99 GLY A C 1
ATOM 779 O O . GLY A 1 99 ? -14.480 2.613 -13.951 1.00 90.94 99 GLY A O 1
ATOM 780 N N . ILE A 1 100 ? -16.044 2.140 -12.416 1.00 91.00 100 ILE A N 1
ATOM 781 C CA . ILE A 1 100 ? -16.284 3.534 -11.992 1.00 91.00 100 ILE A CA 1
ATOM 782 C C . ILE A 1 100 ? -15.080 4.113 -11.242 1.00 91.00 100 ILE A C 1
ATOM 784 O O . ILE A 1 100 ? -14.724 5.274 -11.434 1.00 91.00 100 ILE A O 1
ATOM 788 N N . VAL A 1 101 ? -14.461 3.321 -10.365 1.00 88.75 101 VAL A N 1
ATOM 789 C CA . VAL A 1 101 ? -13.367 3.775 -9.497 1.00 88.75 101 VAL A CA 1
ATOM 790 C C . VAL A 1 101 ? -12.092 3.054 -9.894 1.00 88.75 101 VAL A C 1
ATOM 792 O O . VAL A 1 101 ? -11.810 1.959 -9.419 1.00 88.75 101 VAL A O 1
ATOM 795 N N . ASN A 1 102 ? -11.302 3.670 -10.764 1.00 89.25 102 ASN A N 1
ATOM 796 C CA . ASN A 1 102 ? -9.990 3.161 -11.135 1.00 89.25 102 ASN A CA 1
ATOM 797 C C . ASN A 1 102 ? -9.007 4.329 -11.335 1.00 89.25 102 ASN A C 1
ATOM 799 O O . ASN A 1 102 ? -9.412 5.456 -11.612 1.00 89.25 102 ASN A O 1
ATOM 803 N N . LEU A 1 103 ? -7.711 4.067 -11.151 1.00 89.00 103 LEU A N 1
ATOM 804 C CA . LEU A 1 103 ? -6.655 5.063 -11.381 1.00 89.00 103 LEU A CA 1
ATOM 805 C C . LEU A 1 103 ? -6.004 4.915 -12.761 1.00 89.00 103 LEU A C 1
ATOM 807 O O . LEU A 1 103 ? -4.992 5.562 -13.018 1.00 89.00 103 LEU A O 1
ATOM 811 N N . THR A 1 104 ? -6.558 4.083 -13.644 1.00 88.38 104 THR A N 1
ATOM 812 C CA . THR A 1 104 ? -5.973 3.800 -14.957 1.00 88.38 104 THR A CA 1
ATOM 813 C C . THR A 1 104 ? -5.851 5.065 -15.815 1.00 88.38 104 THR A C 1
ATOM 815 O O . THR A 1 104 ? -4.744 5.313 -16.276 1.00 88.38 104 THR A O 1
ATOM 818 N N . PRO A 1 105 ? -6.864 5.952 -15.933 1.00 90.12 105 PRO A N 1
ATOM 819 C CA . PRO A 1 105 ? -6.724 7.207 -16.673 1.00 90.12 105 PRO A CA 1
ATOM 820 C C . PRO A 1 105 ? -5.614 8.112 -16.136 1.00 90.12 105 PRO A C 1
ATOM 822 O O . PRO A 1 105 ? -4.891 8.736 -16.903 1.00 90.12 105 PRO A O 1
ATOM 825 N N . ILE A 1 106 ? -5.455 8.182 -14.809 1.00 89.19 106 ILE A N 1
ATOM 826 C CA . ILE A 1 106 ? -4.403 8.993 -14.178 1.00 89.19 106 ILE A CA 1
ATOM 827 C C . ILE A 1 106 ? -3.032 8.381 -14.462 1.00 89.19 106 ILE A C 1
ATOM 829 O O . ILE A 1 106 ? -2.072 9.104 -14.733 1.00 89.19 106 ILE A O 1
ATOM 833 N N . TRP A 1 107 ? -2.937 7.053 -14.412 1.00 90.12 107 TRP A N 1
ATOM 834 C CA . TRP A 1 107 ? -1.724 6.329 -14.753 1.00 90.12 107 TRP A CA 1
ATOM 835 C C . TRP A 1 107 ? -1.345 6.521 -16.227 1.00 90.12 107 TRP A C 1
ATOM 837 O O . TRP A 1 107 ? -0.220 6.926 -16.503 1.00 90.12 107 TRP A O 1
ATOM 847 N N . GLU A 1 108 ? -2.280 6.334 -17.161 1.00 91.50 108 GLU A N 1
ATOM 848 C CA . GLU A 1 108 ? -2.075 6.552 -18.600 1.00 91.50 108 GLU A CA 1
ATOM 849 C C . GLU A 1 108 ? -1.664 7.995 -18.898 1.00 91.50 108 GLU A C 1
ATOM 851 O O . GLU A 1 108 ? -0.698 8.235 -19.625 1.00 91.50 108 GLU A O 1
ATOM 856 N N . TRP A 1 109 ? -2.342 8.964 -18.276 1.00 93.31 109 TRP A N 1
ATOM 857 C CA . TRP A 1 109 ? -1.972 10.371 -18.378 1.00 93.31 109 TRP A CA 1
ATOM 858 C C . TRP A 1 109 ? -0.545 10.613 -17.876 1.00 93.31 109 TRP A C 1
ATOM 860 O O . TRP A 1 109 ? 0.217 11.324 -18.529 1.00 93.31 109 TRP A O 1
ATOM 870 N N . SER A 1 110 ? -0.166 9.992 -16.756 1.00 90.31 110 SER A N 1
ATOM 871 C CA . SER A 1 110 ? 1.175 10.120 -16.178 1.00 90.31 110 SER A CA 1
ATOM 872 C C . SER A 1 110 ? 2.239 9.492 -17.078 1.00 90.31 110 SER A C 1
ATOM 874 O O . SER A 1 110 ? 3.289 10.093 -17.285 1.00 90.31 110 SER A O 1
ATOM 876 N N . VAL A 1 111 ? 1.977 8.318 -17.659 1.00 90.81 111 VAL A N 1
ATOM 877 C CA . VAL A 1 111 ? 2.873 7.679 -18.639 1.00 90.81 111 VAL A CA 1
ATOM 878 C C . VAL A 1 111 ? 3.089 8.603 -19.837 1.00 90.81 111 VAL A C 1
ATOM 880 O O . VAL A 1 111 ? 4.227 8.822 -20.245 1.00 90.81 111 VAL A O 1
ATOM 883 N N . LEU A 1 112 ? 2.011 9.189 -20.363 1.00 91.75 112 LEU A N 1
ATOM 884 C CA . LEU A 1 112 ? 2.060 10.019 -21.564 1.00 91.75 112 LEU A CA 1
ATOM 885 C C . LEU A 1 112 ? 2.734 11.384 -21.336 1.00 91.75 112 LEU A C 1
ATOM 887 O O . LEU A 1 112 ? 3.474 11.841 -22.203 1.00 91.75 112 LEU A O 1
ATOM 891 N N . HIS A 1 113 ? 2.494 12.034 -20.192 1.00 92.81 113 HIS A N 1
ATOM 892 C CA . HIS A 1 113 ? 2.918 13.424 -19.957 1.00 92.81 113 HIS A CA 1
ATOM 893 C C . HIS A 1 113 ? 4.109 13.568 -19.006 1.00 92.81 113 HIS A C 1
ATOM 895 O O . HIS A 1 113 ? 4.843 14.548 -19.100 1.00 92.81 113 HIS A O 1
ATOM 901 N N . LEU A 1 114 ? 4.308 12.620 -18.086 1.00 89.62 114 LEU A N 1
ATOM 902 C CA . LEU A 1 114 ? 5.426 12.632 -17.133 1.00 89.62 114 LEU A CA 1
ATOM 903 C C . LEU A 1 114 ? 6.557 11.683 -17.548 1.00 89.62 114 LEU A C 1
ATOM 905 O O . LEU A 1 114 ? 7.596 11.659 -16.892 1.00 89.62 114 LEU A O 1
ATOM 909 N N . GLY A 1 115 ? 6.364 10.893 -18.611 1.00 85.81 115 GLY A N 1
ATOM 910 C CA . GLY A 1 115 ? 7.373 9.966 -19.123 1.00 85.81 115 GLY A CA 1
ATOM 911 C C . GLY A 1 115 ? 7.704 8.825 -18.158 1.00 85.81 115 GLY A C 1
ATOM 912 O O . GLY A 1 115 ? 8.806 8.280 -18.210 1.00 85.81 115 GLY A O 1
ATOM 913 N N . ILE A 1 116 ? 6.784 8.471 -17.251 1.00 89.25 116 ILE A N 1
ATOM 914 C CA . ILE A 1 116 ? 6.983 7.318 -16.366 1.00 89.25 116 ILE A CA 1
ATOM 915 C C . ILE A 1 116 ? 6.904 6.012 -17.177 1.00 89.25 116 ILE A C 1
ATOM 917 O O . ILE A 1 116 ? 6.132 5.923 -18.136 1.00 89.25 116 ILE A O 1
ATOM 921 N N . PRO A 1 117 ? 7.683 4.980 -16.816 1.00 88.69 117 PRO A N 1
ATOM 922 C CA . PRO A 1 117 ? 7.720 3.745 -17.579 1.00 88.69 117 PRO A CA 1
ATOM 923 C C . PRO A 1 117 ? 6.407 2.965 -17.463 1.00 88.69 117 PRO A C 1
ATOM 925 O O . PRO A 1 117 ? 5.784 2.881 -16.403 1.00 88.69 117 PRO A O 1
ATOM 928 N N . THR A 1 118 ? 6.017 2.320 -18.565 1.00 86.38 118 THR A N 1
ATOM 929 C CA . THR A 1 118 ? 4.825 1.456 -18.626 1.00 86.38 118 THR A CA 1
ATOM 930 C C . THR A 1 118 ? 4.988 0.168 -17.826 1.00 86.38 118 THR A C 1
ATOM 932 O O . THR A 1 118 ? 4.004 -0.421 -17.385 1.00 86.38 118 THR A O 1
ATOM 935 N N . ARG A 1 119 ? 6.231 -0.280 -17.629 1.00 86.62 119 ARG A N 1
ATOM 936 C CA . ARG A 1 119 ? 6.575 -1.451 -16.824 1.00 86.62 119 ARG A CA 1
ATOM 937 C C . ARG A 1 119 ? 7.344 -1.002 -15.593 1.00 86.62 119 ARG A C 1
ATOM 939 O O . ARG A 1 119 ? 8.211 -0.147 -15.683 1.00 86.62 119 ARG A O 1
ATOM 946 N N . THR A 1 120 ? 7.047 -1.608 -14.455 1.00 87.88 120 THR A N 1
ATOM 947 C CA . THR A 1 120 ? 7.789 -1.434 -13.203 1.00 87.88 120 THR A CA 1
ATOM 948 C C . THR A 1 120 ? 7.909 -2.792 -12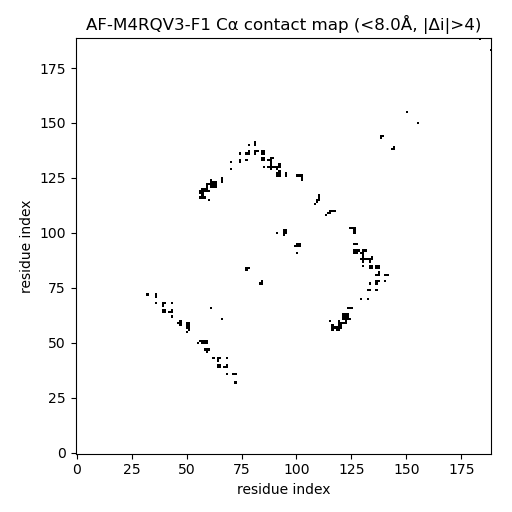.531 1.00 87.88 120 THR A C 1
ATOM 950 O O . THR A 1 120 ? 7.065 -3.669 -12.724 1.00 87.88 120 THR A O 1
ATOM 953 N N . VAL A 1 121 ? 8.969 -2.958 -11.753 1.00 83.81 121 VAL A N 1
ATOM 954 C CA . VAL A 1 121 ? 9.238 -4.160 -10.956 1.00 83.81 121 VAL A CA 1
ATOM 955 C C . VAL A 1 121 ? 8.178 -4.366 -9.864 1.00 83.81 121 VAL A C 1
ATOM 957 O O . VAL A 1 121 ? 7.873 -5.497 -9.497 1.00 83.81 121 VAL A O 1
ATOM 960 N N . ASP A 1 122 ? 7.606 -3.274 -9.356 1.00 87.50 122 ASP A N 1
ATOM 961 C CA . ASP A 1 122 ? 6.574 -3.274 -8.319 1.00 87.50 122 ASP A CA 1
ATOM 962 C C . ASP A 1 122 ? 5.546 -2.178 -8.645 1.00 87.50 122 ASP A C 1
ATOM 964 O O . ASP A 1 122 ? 5.859 -0.983 -8.599 1.00 87.50 122 ASP A O 1
ATOM 968 N N . LEU A 1 123 ? 4.333 -2.591 -9.029 1.00 90.50 123 LEU A N 1
ATOM 969 C CA . LEU A 1 123 ? 3.175 -1.714 -9.220 1.00 90.50 123 LEU A CA 1
ATOM 970 C C . LEU A 1 123 ? 2.017 -2.217 -8.378 1.00 90.50 123 LEU A C 1
ATOM 972 O O . LEU A 1 123 ? 1.557 -3.346 -8.558 1.00 90.50 123 LEU A O 1
ATOM 976 N N . VAL A 1 124 ? 1.480 -1.350 -7.528 1.00 90.88 124 VAL A N 1
ATOM 977 C CA . VAL A 1 124 ? 0.267 -1.652 -6.767 1.00 90.88 124 VAL A CA 1
ATOM 978 C C . VAL A 1 124 ? -0.758 -0.565 -7.009 1.00 90.88 124 VAL A C 1
ATOM 980 O O . VAL A 1 124 ? -0.530 0.592 -6.697 1.00 90.88 124 VAL A O 1
ATOM 983 N N . SER A 1 125 ? -1.928 -0.908 -7.533 1.00 91.56 125 SER A N 1
ATOM 984 C CA . SER A 1 125 ? -3.011 0.069 -7.664 1.00 91.56 125 SER A CA 1
ATOM 985 C C . SER A 1 125 ? -3.558 0.468 -6.288 1.00 91.56 125 SER A C 1
ATOM 987 O O . SER A 1 125 ? -3.631 -0.346 -5.375 1.00 91.56 125 SER A O 1
ATOM 989 N N . PHE A 1 126 ? -3.984 1.718 -6.105 1.00 92.69 126 PHE A N 1
ATOM 990 C CA . PHE A 1 126 ? -4.604 2.124 -4.835 1.00 92.69 126 PHE A CA 1
ATOM 991 C C . PHE A 1 126 ? -5.978 1.461 -4.630 1.00 92.69 126 PHE A C 1
ATOM 993 O O . PHE A 1 126 ? -6.287 0.947 -3.552 1.00 92.69 126 PHE A O 1
ATOM 1000 N N . PHE A 1 127 ? -6.786 1.426 -5.693 1.00 94.06 127 PHE A N 1
ATOM 1001 C CA . PHE A 1 127 ? -8.025 0.655 -5.766 1.00 94.06 127 PHE A CA 1
ATOM 1002 C C . PHE A 1 127 ? -7.756 -0.688 -6.455 1.00 94.06 127 PHE A C 1
ATOM 1004 O O . PHE A 1 127 ? -6.976 -0.716 -7.407 1.00 94.06 127 PHE A O 1
ATOM 1011 N N . PRO A 1 128 ? -8.364 -1.793 -5.993 1.00 95.12 128 PRO A N 1
ATOM 1012 C CA . PRO A 1 128 ? -9.357 -1.892 -4.915 1.00 95.12 128 PRO A CA 1
ATOM 1013 C C . PRO A 1 128 ? -8.747 -2.068 -3.509 1.00 95.12 128 PRO A C 1
ATOM 1015 O O . PRO A 1 128 ? -9.476 -2.147 -2.521 1.00 95.12 128 PRO A O 1
ATOM 1018 N N . TRP A 1 129 ? -7.418 -2.140 -3.400 1.00 95.56 129 TRP A N 1
ATOM 1019 C CA . TRP A 1 129 ? -6.700 -2.583 -2.201 1.00 95.56 129 TRP A CA 1
ATOM 1020 C C . TRP A 1 129 ? -6.963 -1.748 -0.948 1.00 95.56 129 TRP A C 1
ATOM 1022 O O . TRP A 1 129 ? -7.075 -2.312 0.144 1.00 95.56 129 TRP A O 1
ATOM 1032 N N . ILE A 1 130 ? -7.143 -0.429 -1.077 1.00 96.12 130 ILE A N 1
ATOM 1033 C CA . ILE A 1 130 ? -7.551 0.405 0.062 1.00 96.12 130 ILE A CA 1
ATOM 1034 C C . ILE A 1 130 ? -8.882 -0.067 0.665 1.00 96.12 130 ILE A C 1
ATOM 1036 O O . ILE A 1 130 ? -9.058 -0.036 1.881 1.00 96.12 130 ILE A O 1
ATOM 1040 N N . GLY A 1 131 ? -9.797 -0.578 -0.163 1.00 95.81 131 GLY A N 1
ATOM 1041 C CA . GLY A 1 131 ? -11.075 -1.098 0.298 1.00 95.81 131 GLY A CA 1
ATOM 1042 C C . GLY A 1 131 ? -10.914 -2.349 1.156 1.00 95.81 131 GLY A C 1
ATOM 1043 O O . GLY A 1 131 ? -11.551 -2.458 2.202 1.00 95.81 131 GLY A O 1
ATOM 1044 N N . VAL A 1 132 ? -9.983 -3.233 0.789 1.00 96.19 132 VAL A N 1
ATOM 1045 C CA . VAL A 1 132 ? -9.618 -4.409 1.598 1.00 96.19 132 VAL A CA 1
ATOM 1046 C C . VAL A 1 132 ? -9.068 -3.981 2.961 1.00 96.19 132 VAL A C 1
ATOM 1048 O O . VAL A 1 132 ? -9.468 -4.532 3.987 1.00 96.19 132 VAL A O 1
ATOM 1051 N N . VAL A 1 133 ? -8.207 -2.956 2.995 1.00 96.00 133 VAL A N 1
ATOM 1052 C CA . VAL A 1 133 ? -7.670 -2.402 4.250 1.00 96.00 133 VAL A CA 1
ATOM 1053 C C . VAL A 1 133 ? -8.796 -1.865 5.141 1.00 96.00 133 VAL A C 1
ATOM 1055 O O . VAL A 1 133 ? -8.837 -2.185 6.329 1.00 96.00 133 VAL A O 1
ATOM 1058 N N . LEU A 1 134 ? -9.736 -1.097 4.584 1.00 95.88 134 LEU A N 1
ATOM 1059 C CA . LEU A 1 134 ? -10.853 -0.519 5.341 1.00 95.88 134 LEU A CA 1
ATOM 1060 C C . LEU A 1 134 ? -11.844 -1.574 5.857 1.00 95.88 134 LEU A C 1
ATOM 1062 O O . LEU A 1 134 ? -12.301 -1.481 6.999 1.00 95.88 134 LEU A O 1
ATOM 1066 N N . ILE A 1 135 ? -12.128 -2.614 5.069 1.00 95.44 135 ILE A N 1
ATOM 1067 C CA . ILE A 1 135 ? -12.905 -3.772 5.538 1.00 95.44 135 ILE A CA 1
ATOM 1068 C C . ILE A 1 135 ? -12.161 -4.469 6.683 1.00 95.44 135 ILE A C 1
ATOM 1070 O O . ILE A 1 135 ? -12.775 -4.812 7.694 1.00 95.44 135 ILE A O 1
ATOM 1074 N N . GLY A 1 136 ? -10.837 -4.610 6.578 1.00 92.00 136 GLY A N 1
ATOM 1075 C CA . GLY A 1 136 ? -9.990 -5.123 7.654 1.00 92.00 136 GLY A CA 1
ATOM 1076 C C . GLY A 1 136 ? -10.118 -4.322 8.955 1.00 92.00 136 GLY A C 1
ATOM 1077 O O . GLY A 1 136 ? -10.235 -4.919 10.027 1.00 92.00 136 GLY A O 1
ATOM 1078 N N . VAL A 1 137 ? -10.180 -2.986 8.876 1.00 90.19 137 VAL A N 1
ATOM 1079 C CA . VAL A 1 137 ? -10.425 -2.109 10.041 1.00 90.19 137 VAL A CA 1
ATOM 1080 C C . VAL A 1 137 ? -11.773 -2.424 10.694 1.00 90.19 137 VAL A C 1
ATOM 1082 O O . VAL A 1 137 ? -11.834 -2.589 11.914 1.00 90.19 137 VAL A O 1
ATOM 1085 N N . PHE A 1 138 ? -12.845 -2.553 9.907 1.00 93.12 138 PHE A N 1
ATOM 1086 C CA . PHE A 1 138 ? -14.172 -2.907 10.423 1.00 93.12 138 PHE A CA 1
ATOM 1087 C C . PHE A 1 138 ? -14.178 -4.270 11.118 1.00 93.12 138 PHE A C 1
ATOM 1089 O O . PHE A 1 138 ? -14.648 -4.395 12.252 1.00 93.12 138 PHE A O 1
ATOM 1096 N N . VAL A 1 139 ? -13.620 -5.280 10.451 1.00 90.12 139 VAL A N 1
ATOM 1097 C CA . VAL A 1 139 ? -13.532 -6.654 10.949 1.00 90.12 139 VAL A CA 1
ATOM 1098 C C . VAL A 1 139 ? -12.776 -6.709 12.276 1.00 90.12 139 VAL A C 1
ATOM 1100 O O . VAL A 1 139 ? -13.245 -7.337 13.230 1.00 90.12 139 VAL A O 1
ATOM 1103 N N . MET A 1 140 ? -11.628 -6.029 12.345 1.00 85.56 140 MET A N 1
ATOM 1104 C CA . MET A 1 140 ? -10.796 -5.968 13.545 1.00 85.56 140 MET A CA 1
ATOM 1105 C C . MET A 1 140 ? -11.513 -5.232 14.679 1.00 85.56 140 MET A C 1
ATOM 1107 O O . MET A 1 140 ? -11.529 -5.724 15.805 1.00 85.56 140 MET A O 1
ATOM 1111 N N . HIS A 1 141 ? -12.168 -4.104 14.387 1.00 85.88 141 HIS A N 1
ATOM 1112 C CA . HIS A 1 141 ? -12.927 -3.344 15.382 1.00 85.88 141 HIS A CA 1
ATOM 1113 C C . HIS A 1 141 ? -14.099 -4.149 15.952 1.00 85.88 141 HIS A C 1
ATOM 1115 O O . HIS A 1 141 ? -14.364 -4.116 17.152 1.00 85.88 141 HIS A O 1
ATOM 1121 N N . LYS A 1 142 ? -14.852 -4.852 15.104 1.00 83.50 142 LYS A N 1
ATOM 1122 C CA . LYS A 1 142 ? -15.999 -5.660 15.539 1.00 83.50 142 LYS A CA 1
ATOM 1123 C C . LYS A 1 142 ? -15.583 -6.978 16.191 1.00 83.50 142 LYS A C 1
ATOM 1125 O O . LYS A 1 142 ? -16.458 -7.711 16.641 1.00 83.50 142 LYS A O 1
ATOM 1130 N N . ALA A 1 143 ? -14.279 -7.267 16.236 1.00 77.25 143 ALA A N 1
ATOM 1131 C CA . ALA A 1 143 ? -13.720 -8.519 16.727 1.00 77.25 143 ALA A CA 1
ATOM 1132 C C . ALA A 1 143 ? -14.477 -9.738 16.170 1.00 77.25 143 ALA A C 1
ATOM 1134 O O . ALA A 1 143 ? -14.644 -10.734 16.869 1.00 77.25 143 ALA A O 1
ATOM 1135 N N . LEU A 1 144 ? -14.948 -9.657 14.913 1.00 65.31 144 LEU A N 1
ATOM 1136 C CA . LEU A 1 144 ? -15.779 -10.702 14.288 1.00 65.31 144 LEU A CA 1
ATOM 1137 C C . LEU A 1 144 ? -15.057 -12.051 14.284 1.00 65.31 144 LEU A C 1
ATOM 1139 O O . LEU A 1 144 ? -15.673 -13.109 14.342 1.00 65.31 144 LEU A O 1
ATOM 1143 N N . PHE A 1 145 ? -13.730 -11.987 14.295 1.00 62.03 145 PHE A N 1
ATOM 1144 C CA . PHE A 1 145 ? -12.836 -13.105 14.489 1.00 62.03 145 PHE A CA 1
ATOM 1145 C C . PHE A 1 145 ? -12.269 -13.081 15.912 1.00 62.03 145 PHE A C 1
ATOM 1147 O O . PHE A 1 145 ? -11.075 -12.836 16.089 1.00 62.03 145 PHE A O 1
ATOM 1154 N N . GLN A 1 146 ? -13.086 -13.375 16.935 1.00 64.88 146 GLN A N 1
ATOM 1155 C CA . GLN A 1 146 ? -12.601 -13.698 18.294 1.00 64.88 146 GLN A CA 1
ATOM 1156 C C . GLN A 1 146 ? -11.850 -15.043 18.316 1.00 64.88 146 GLN A C 1
ATOM 1158 O O . GLN A 1 146 ? -12.095 -15.926 19.141 1.00 64.88 146 GLN A O 1
ATOM 1163 N N . ILE A 1 147 ? -10.937 -15.236 17.368 1.00 64.75 147 ILE A N 1
ATOM 1164 C CA . ILE A 1 147 ? -10.154 -16.445 17.224 1.00 64.75 147 ILE A CA 1
ATOM 1165 C C . ILE A 1 147 ? -9.137 -16.424 18.359 1.00 64.75 147 ILE A C 1
ATOM 1167 O O . ILE A 1 147 ? -8.114 -15.740 18.308 1.00 64.75 147 ILE A O 1
ATOM 1171 N N . LYS A 1 148 ? -9.422 -17.193 19.411 1.00 65.38 148 LYS A N 1
ATOM 1172 C CA . LYS A 1 148 ? -8.429 -17.549 20.425 1.00 65.38 148 LYS A CA 1
ATOM 1173 C C . LYS A 1 148 ? -7.431 -18.509 19.788 1.00 65.38 148 LYS A C 1
ATOM 1175 O O . LYS A 1 148 ? -7.547 -19.728 19.905 1.00 65.38 148 LYS A O 1
ATOM 1180 N N . VAL A 1 149 ? -6.465 -17.949 19.071 1.00 67.19 149 VAL A N 1
ATOM 1181 C CA . VAL A 1 149 ? -5.381 -18.714 18.464 1.00 67.19 149 VAL A CA 1
ATOM 1182 C C . VAL A 1 149 ? -4.479 -19.225 19.586 1.00 67.19 149 VAL A C 1
ATOM 1184 O O . VAL A 1 149 ? -3.771 -18.451 20.230 1.00 67.19 149 VAL A O 1
ATOM 1187 N N . LYS A 1 150 ? -4.509 -20.536 19.850 1.00 76.00 150 LYS A N 1
ATOM 1188 C CA . LYS A 1 150 ? -3.550 -21.160 20.768 1.00 76.00 150 LYS A CA 1
ATOM 1189 C C . LYS A 1 150 ? -2.155 -21.029 20.163 1.00 76.00 150 LYS A C 1
ATOM 1191 O O . LYS A 1 150 ? -1.920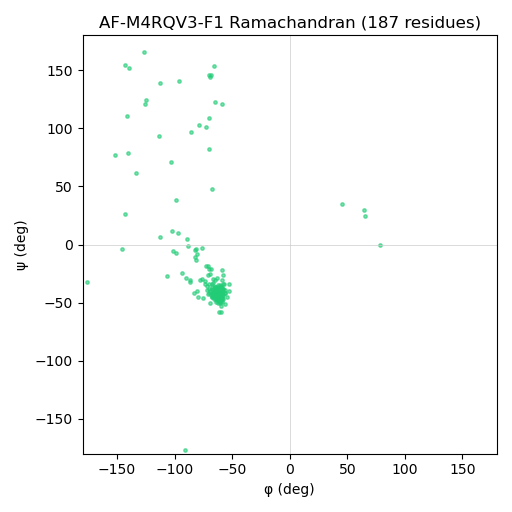 -21.484 19.046 1.00 76.00 150 LYS A O 1
ATOM 1196 N N . SER A 1 151 ? -1.239 -20.408 20.904 1.00 76.69 151 SER A N 1
ATOM 1197 C CA . SER A 1 151 ? 0.157 -20.288 20.487 1.00 76.69 151 SER A CA 1
ATOM 1198 C C . SER A 1 151 ? 0.738 -21.686 20.281 1.00 76.69 151 SER A C 1
ATOM 1200 O O . SER A 1 151 ? 0.742 -22.515 21.190 1.00 76.69 151 SER A O 1
ATOM 1202 N N . ASN A 1 152 ? 1.202 -21.954 19.065 1.00 86.00 152 ASN A N 1
ATOM 1203 C CA . ASN A 1 152 ? 1.989 -23.133 18.746 1.00 86.00 152 ASN A CA 1
ATOM 1204 C C . ASN A 1 152 ? 3.288 -22.690 18.055 1.00 86.00 152 ASN A C 1
ATOM 1206 O O . ASN A 1 152 ? 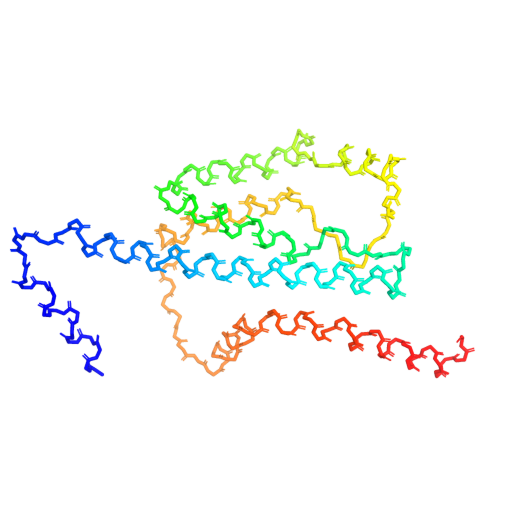3.437 -21.542 17.627 1.00 86.00 152 ASN A O 1
ATOM 1210 N N . ARG A 1 153 ? 4.257 -23.603 17.952 1.00 84.81 153 ARG A N 1
ATOM 1211 C CA . ARG A 1 153 ? 5.590 -23.290 17.415 1.00 84.81 153 ARG A CA 1
ATOM 1212 C C . ARG A 1 153 ? 5.546 -22.757 15.977 1.00 84.81 153 ARG A C 1
ATOM 1214 O O . ARG A 1 153 ? 6.390 -21.947 15.609 1.00 84.81 153 ARG A O 1
ATOM 1221 N N . VAL A 1 154 ? 4.568 -23.192 15.182 1.00 86.50 154 VAL A N 1
ATOM 1222 C CA . VAL A 1 154 ? 4.380 -22.776 13.783 1.00 86.50 154 VAL A CA 1
ATOM 1223 C C . VAL A 1 154 ? 3.800 -21.363 13.707 1.00 86.50 154 VAL A C 1
ATOM 1225 O O . VAL A 1 154 ? 4.334 -20.515 13.000 1.00 86.50 154 VAL A O 1
ATOM 1228 N N . LEU A 1 155 ? 2.775 -21.074 14.504 1.00 84.62 155 LEU A N 1
ATOM 1229 C CA . LEU A 1 155 ? 2.155 -19.759 14.641 1.00 84.62 155 LEU A CA 1
ATOM 1230 C C . LEU A 1 155 ? 3.147 -18.715 15.141 1.00 84.62 155 LEU A C 1
ATOM 1232 O O . LEU A 1 155 ? 3.205 -17.625 14.587 1.00 84.62 155 LEU A O 1
ATOM 1236 N N . ASN A 1 156 ? 3.988 -19.056 16.117 1.00 84.19 156 ASN A N 1
ATOM 1237 C CA . ASN A 1 156 ? 5.015 -18.132 16.597 1.00 84.19 156 ASN A CA 1
ATOM 1238 C C . ASN A 1 156 ? 6.042 -17.804 15.499 1.00 84.19 156 ASN A C 1
ATOM 1240 O O . ASN A 1 156 ? 6.464 -16.655 15.386 1.00 84.19 156 ASN A O 1
ATOM 1244 N N . LYS A 1 157 ? 6.398 -18.777 14.644 1.00 87.94 157 LYS A N 1
ATOM 1245 C CA . LYS A 1 157 ? 7.247 -18.531 13.465 1.00 87.94 157 LYS A CA 1
ATOM 1246 C C . LYS A 1 157 ? 6.545 -17.661 12.417 1.00 87.94 157 LYS A C 1
ATOM 1248 O O . LYS A 1 157 ? 7.167 -16.754 11.879 1.00 87.94 157 LYS A O 1
ATOM 1253 N N . LEU A 1 158 ? 5.260 -17.896 12.150 1.00 84.94 158 LEU A N 1
ATOM 1254 C CA . LEU A 1 158 ? 4.460 -17.071 11.234 1.00 84.94 158 LEU A CA 1
ATOM 1255 C C . LEU A 1 158 ? 4.345 -15.622 11.727 1.00 84.94 158 LEU A C 1
ATOM 1257 O O . LEU A 1 158 ? 4.531 -14.690 10.949 1.00 84.94 158 LEU A O 1
ATOM 1261 N N . VAL A 1 159 ? 4.109 -15.423 13.027 1.00 85.00 159 VAL A N 1
ATOM 1262 C CA . VAL A 1 159 ? 4.083 -14.093 13.653 1.00 85.00 159 VAL A CA 1
ATOM 1263 C C . VAL A 1 159 ? 5.445 -13.410 13.528 1.00 85.00 159 VAL A C 1
ATOM 1265 O O . VAL A 1 159 ? 5.498 -12.237 13.165 1.00 85.00 159 VAL A O 1
ATOM 1268 N N . PHE A 1 160 ? 6.539 -14.140 13.762 1.00 87.44 160 PHE A N 1
ATOM 1269 C CA . PHE A 1 160 ? 7.895 -13.622 13.580 1.00 87.44 160 PHE A CA 1
ATOM 1270 C C . PHE A 1 160 ? 8.144 -13.155 12.136 1.00 87.44 160 PHE A C 1
ATOM 1272 O O . PHE A 1 160 ? 8.592 -12.030 11.920 1.00 87.44 160 PHE A O 1
ATOM 1279 N N . LEU A 1 161 ? 7.782 -13.965 11.135 1.00 85.25 161 LEU A N 1
ATOM 1280 C CA . LEU A 1 161 ? 7.896 -13.575 9.724 1.00 85.25 161 LEU A CA 1
ATOM 1281 C C . LEU A 1 161 ? 7.052 -12.333 9.404 1.00 85.25 161 LEU A C 1
ATOM 1283 O O . LEU A 1 161 ? 7.525 -11.432 8.716 1.00 85.25 161 LEU A O 1
ATOM 1287 N N . GLY A 1 162 ? 5.838 -12.236 9.954 1.00 82.12 162 GLY A N 1
ATOM 1288 C CA . GLY A 1 162 ? 4.984 -11.056 9.803 1.00 82.12 162 GLY A CA 1
ATOM 1289 C C . GLY A 1 162 ? 5.598 -9.781 10.397 1.00 82.12 162 GLY A C 1
ATOM 1290 O O . GLY A 1 162 ? 5.553 -8.724 9.765 1.00 82.12 162 GLY A O 1
ATOM 1291 N N . GLN A 1 163 ? 6.232 -9.876 11.571 1.00 85.25 163 GLN A N 1
ATOM 1292 C CA . GLN A 1 163 ? 6.911 -8.751 12.236 1.00 85.25 163 GLN A CA 1
ATOM 1293 C C . GLN A 1 163 ? 8.139 -8.248 11.461 1.00 85.25 163 GLN A C 1
ATOM 1295 O O . GLN A 1 163 ? 8.451 -7.057 11.513 1.00 85.25 163 GLN A O 1
ATOM 1300 N N . HIS A 1 164 ? 8.802 -9.131 10.711 1.00 87.56 164 HIS A N 1
ATOM 1301 C CA . HIS A 1 164 ? 9.957 -8.808 9.868 1.00 87.56 164 HIS A CA 1
ATOM 1302 C C . HIS A 1 164 ? 9.618 -8.696 8.375 1.00 87.56 164 HIS A C 1
ATOM 1304 O O . HIS A 1 164 ? 10.526 -8.594 7.550 1.00 87.56 164 HIS A O 1
ATOM 1310 N N . SER A 1 165 ? 8.330 -8.651 8.021 1.00 86.62 165 SER A N 1
ATOM 1311 C CA . SER A 1 165 ? 7.852 -8.623 6.632 1.00 86.62 165 SER A CA 1
ATOM 1312 C C . SER A 1 165 ? 8.490 -7.519 5.787 1.00 86.62 165 SER A C 1
ATOM 1314 O O . SER A 1 165 ? 8.884 -7.784 4.660 1.00 86.62 165 SER A O 1
ATOM 1316 N N . LEU A 1 166 ? 8.687 -6.313 6.336 1.00 86.31 166 LEU A N 1
ATOM 1317 C CA . LEU A 1 166 ? 9.360 -5.215 5.628 1.00 86.31 166 LEU A CA 1
ATOM 1318 C C . LEU A 1 166 ? 10.820 -5.540 5.277 1.00 86.31 166 LEU A C 1
ATOM 1320 O O . LEU A 1 166 ? 11.289 -5.194 4.200 1.00 86.31 166 LEU A O 1
ATOM 1324 N N . LEU A 1 167 ? 11.549 -6.191 6.186 1.00 89.12 167 LEU A N 1
ATOM 1325 C CA . LEU A 1 167 ? 12.947 -6.556 5.958 1.00 89.12 167 LEU A CA 1
ATOM 1326 C C . LEU A 1 167 ? 13.046 -7.684 4.928 1.00 89.12 167 LEU A C 1
ATOM 1328 O O . LEU A 1 167 ? 13.855 -7.604 4.010 1.00 89.12 167 LEU A O 1
ATOM 1332 N N . ILE A 1 168 ? 12.168 -8.682 5.037 1.00 88.12 168 ILE A N 1
ATOM 1333 C CA . ILE A 1 168 ? 12.042 -9.757 4.046 1.00 88.12 168 ILE A CA 1
ATOM 1334 C C . ILE A 1 168 ? 11.710 -9.161 2.668 1.00 88.12 168 ILE A C 1
ATOM 1336 O O . ILE A 1 168 ? 12.339 -9.515 1.674 1.00 88.12 168 ILE A O 1
ATOM 1340 N N . TYR A 1 169 ? 10.787 -8.195 2.621 1.00 87.56 169 TYR A N 1
ATOM 1341 C CA . TYR A 1 169 ? 10.426 -7.473 1.404 1.00 87.56 169 TY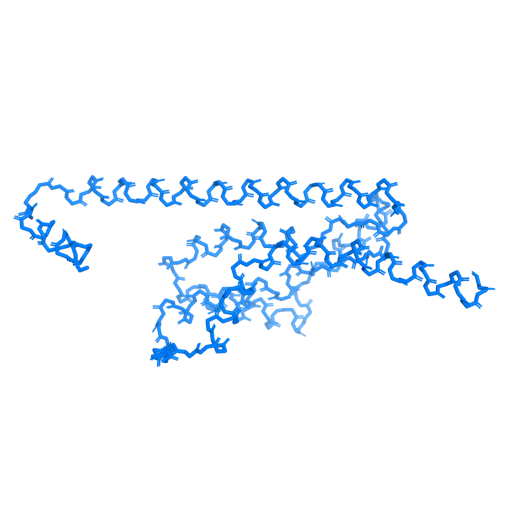R A CA 1
ATOM 1342 C C . TYR A 1 169 ? 11.607 -6.701 0.802 1.00 87.56 169 TYR A C 1
ATOM 1344 O O . TYR A 1 169 ? 11.792 -6.706 -0.405 1.00 87.56 169 TYR A O 1
ATOM 1352 N N . LEU A 1 170 ? 12.450 -6.057 1.600 1.00 86.62 170 LEU A N 1
ATOM 1353 C CA . LEU A 1 170 ? 13.602 -5.341 1.044 1.00 86.62 170 LEU A CA 1
ATOM 1354 C C . LEU A 1 170 ? 14.690 -6.289 0.530 1.00 86.62 170 LEU A C 1
ATOM 1356 O O . LEU A 1 170 ? 15.327 -6.000 -0.476 1.00 86.62 170 LEU A O 1
ATOM 1360 N N . ILE A 1 171 ? 14.895 -7.418 1.207 1.00 90.50 171 ILE A N 1
ATOM 1361 C CA . ILE A 1 171 ? 15.970 -8.362 0.890 1.00 90.50 171 ILE A CA 1
ATOM 1362 C C . ILE A 1 171 ? 15.630 -9.237 -0.323 1.00 90.50 171 ILE A C 1
ATOM 1364 O O . ILE A 1 171 ? 16.538 -9.621 -1.061 1.00 90.50 171 ILE A O 1
ATOM 1368 N N . HIS A 1 172 ? 14.350 -9.548 -0.562 1.00 86.69 172 HIS A N 1
ATOM 1369 C CA . HIS A 1 172 ? 13.996 -10.452 -1.660 1.00 86.69 172 HIS A CA 1
ATOM 1370 C C . HIS A 1 172 ? 14.401 -9.900 -3.035 1.00 86.69 172 HIS A C 1
ATOM 1372 O O . HIS A 1 172 ? 14.860 -10.675 -3.865 1.00 86.69 172 HIS A O 1
ATOM 1378 N N . GLN A 1 173 ? 14.293 -8.583 -3.263 1.00 84.00 173 GLN A N 1
ATOM 1379 C CA . GLN A 1 173 ? 14.622 -7.958 -4.550 1.00 84.00 173 GLN A CA 1
ATOM 1380 C C . GLN A 1 173 ? 16.111 -8.160 -4.919 1.00 84.00 173 GLN A C 1
ATOM 1382 O O . GLN A 1 173 ? 16.370 -8.809 -5.932 1.00 84.00 173 GLN A O 1
ATOM 1387 N N . PRO A 1 174 ? 17.105 -7.738 -4.104 1.00 85.19 174 PRO A N 1
ATOM 1388 C CA . PRO A 1 174 ? 18.520 -8.018 -4.372 1.00 85.19 174 PRO A CA 1
ATOM 1389 C C . PRO A 1 174 ? 18.852 -9.504 -4.523 1.00 85.19 174 PRO A C 1
ATOM 1391 O O . PRO A 1 174 ? 19.657 -9.862 -5.379 1.00 85.19 174 PRO A O 1
ATOM 1394 N N . ILE A 1 175 ? 18.238 -10.373 -3.709 1.00 89.38 175 ILE A N 1
ATOM 1395 C CA . ILE A 1 175 ? 18.470 -11.821 -3.799 1.00 89.38 175 ILE A CA 1
ATOM 1396 C C . ILE A 1 175 ? 17.993 -12.357 -5.148 1.00 89.38 175 ILE A C 1
ATOM 1398 O O . ILE A 1 175 ? 18.735 -13.092 -5.794 1.00 89.38 175 ILE A O 1
ATOM 1402 N N . LEU A 1 176 ? 16.784 -11.994 -5.585 1.00 85.75 176 LEU A N 1
ATOM 1403 C CA . LEU A 1 176 ? 16.257 -12.439 -6.872 1.00 85.75 176 LEU A CA 1
ATOM 1404 C C . LEU A 1 176 ? 17.118 -11.925 -8.026 1.00 85.75 176 LEU A C 1
ATOM 1406 O O . LEU A 1 176 ? 17.489 -12.722 -8.880 1.00 85.75 176 LEU A O 1
ATOM 1410 N N . TYR A 1 177 ? 17.510 -10.647 -8.021 1.00 84.06 177 TYR A N 1
ATOM 1411 C CA . TYR A 1 177 ? 18.414 -10.115 -9.046 1.00 84.06 177 TYR A CA 1
ATOM 1412 C C . TYR A 1 177 ? 19.760 -10.842 -9.075 1.00 84.06 177 TYR A C 1
ATOM 1414 O O . TYR A 1 177 ? 20.230 -11.206 -10.151 1.00 84.06 177 TYR A O 1
ATOM 1422 N N . GLY A 1 178 ? 20.358 -11.106 -7.910 1.00 87.19 178 GLY A N 1
ATOM 1423 C CA . GLY A 1 178 ? 21.610 -11.855 -7.818 1.00 87.19 178 GLY A CA 1
ATOM 1424 C C . GLY A 1 178 ? 21.476 -13.290 -8.333 1.00 87.19 178 GLY A C 1
ATOM 1425 O O . GLY A 1 178 ? 22.322 -13.752 -9.093 1.00 87.19 178 GLY A O 1
ATOM 1426 N N . LEU A 1 179 ? 20.396 -13.985 -7.970 1.00 90.12 179 LEU A N 1
ATOM 1427 C CA . LEU A 1 179 ? 20.138 -15.354 -8.424 1.00 90.12 179 LEU A CA 1
ATOM 1428 C C . LEU A 1 179 ? 19.871 -15.425 -9.929 1.00 90.12 179 LEU A C 1
ATOM 1430 O O . LEU A 1 179 ? 20.428 -16.297 -10.592 1.00 90.12 179 LEU A O 1
ATOM 1434 N N . PHE A 1 180 ? 19.057 -14.518 -10.474 1.00 87.62 180 PHE A N 1
ATOM 1435 C CA . PHE A 1 180 ? 18.797 -14.477 -11.912 1.00 87.62 180 PHE A CA 1
ATOM 1436 C C . PHE A 1 180 ? 20.053 -14.106 -12.701 1.00 87.62 180 PHE A C 1
ATOM 1438 O O . PHE A 1 180 ? 20.322 -14.754 -13.705 1.00 87.62 180 PHE A O 1
ATOM 1445 N N . GLY A 1 181 ? 20.861 -13.156 -12.222 1.00 87.44 181 GLY A N 1
ATOM 1446 C CA . GLY A 1 181 ? 22.137 -12.816 -12.858 1.00 87.44 181 GLY A CA 1
ATOM 1447 C C . GLY A 1 181 ? 23.131 -13.983 -12.868 1.00 87.44 181 GLY A C 1
ATOM 1448 O O . GLY A 1 181 ? 23.781 -14.231 -13.879 1.00 87.44 181 GLY A O 1
ATOM 1449 N N . LEU A 1 182 ? 23.214 -14.751 -11.774 1.00 90.69 182 LEU A N 1
ATOM 1450 C CA . LEU A 1 182 ? 24.034 -15.968 -11.731 1.00 90.69 182 LEU A CA 1
ATOM 1451 C C . LEU A 1 182 ? 23.512 -17.050 -12.682 1.00 90.69 182 LEU A C 1
ATOM 1453 O O . LEU A 1 182 ? 24.307 -17.700 -13.358 1.00 90.69 182 LEU A O 1
ATOM 1457 N N . ALA A 1 183 ? 22.193 -17.248 -12.738 1.00 91.25 183 ALA A N 1
ATOM 1458 C CA . ALA A 1 183 ? 21.580 -18.219 -13.636 1.00 91.25 183 ALA A CA 1
ATOM 1459 C C . ALA A 1 183 ? 21.818 -17.862 -15.112 1.00 91.25 183 ALA A C 1
ATOM 1461 O O . ALA A 1 183 ? 22.145 -18.750 -15.894 1.00 91.25 183 ALA A O 1
ATOM 1462 N N . ASP A 1 184 ? 21.705 -16.584 -15.476 1.00 89.50 184 ASP A N 1
ATOM 1463 C CA . ASP A 1 184 ? 21.962 -16.085 -16.833 1.00 89.50 184 ASP A CA 1
ATOM 1464 C C . ASP A 1 184 ? 23.420 -16.342 -17.246 1.00 89.50 184 ASP A C 1
ATOM 1466 O O . ASP A 1 184 ? 23.687 -16.999 -18.254 1.00 89.50 184 ASP A O 1
ATOM 1470 N N . MET A 1 185 ? 24.362 -15.993 -16.359 1.00 89.12 185 MET A N 1
ATOM 1471 C CA . MET A 1 185 ? 25.790 -16.257 -16.553 1.00 89.12 185 MET A CA 1
ATOM 1472 C C . MET A 1 185 ? 26.099 -17.756 -16.719 1.00 89.12 185 MET A C 1
ATOM 1474 O O . MET A 1 185 ? 26.957 -18.124 -17.519 1.00 89.12 185 MET A O 1
ATOM 1478 N N . MET A 1 186 ? 25.409 -18.636 -15.983 1.00 90.00 186 MET A N 1
ATOM 1479 C CA . MET A 1 186 ? 25.573 -20.093 -16.109 1.00 90.00 186 MET A CA 1
ATOM 1480 C C . MET A 1 186 ? 24.940 -20.670 -17.381 1.00 90.00 186 MET A C 1
ATOM 1482 O O . MET A 1 186 ? 25.436 -21.668 -17.903 1.00 90.00 186 MET A O 1
ATOM 1486 N N . LEU A 1 187 ? 23.853 -20.072 -17.873 1.00 90.31 187 LEU A N 1
ATOM 1487 C CA . LEU A 1 187 ? 23.161 -20.496 -19.093 1.00 90.31 187 LEU A CA 1
ATOM 1488 C C . LEU A 1 187 ? 23.826 -19.966 -20.374 1.00 90.31 187 LEU A C 1
ATOM 1490 O O . LEU A 1 187 ? 23.400 -20.342 -21.467 1.00 90.31 187 LEU A O 1
ATOM 1494 N N . GLY A 1 188 ? 24.875 -19.144 -20.250 1.00 72.25 188 GLY A N 1
ATOM 1495 C CA . GLY A 1 188 ? 25.641 -18.614 -21.379 1.00 72.25 188 GLY A CA 1
ATOM 1496 C C . GLY A 1 188 ? 24.817 -17.703 -22.288 1.00 72.25 188 GLY A C 1
ATOM 1497 O O . GLY A 1 188 ? 25.055 -17.681 -23.498 1.00 72.25 188 GLY A O 1
ATOM 1498 N N . ARG A 1 189 ? 23.819 -17.024 -21.718 1.00 56.09 189 ARG A N 1
ATOM 1499 C CA . ARG A 1 189 ? 23.020 -15.997 -22.387 1.00 56.09 189 ARG A CA 1
ATOM 1500 C C . ARG A 1 189 ? 23.471 -14.609 -21.964 1.00 56.09 189 ARG A C 1
ATOM 1502 O O . ARG A 1 189 ? 23.998 -14.485 -20.838 1.00 56.09 189 ARG A O 1
#

Sequence (189 aa):
MENIQNNYREQLFIGCGHEQLFGISKIYQQKKLAKAVAKLFAVSLFITLGSLFMHPSTWVYFGIIHFITLALPISVIFVRAPNVAFVIGIACIVGYAIGIVNLTPIWEWSVLHLGIPTRTVDLVSFFPWIGVVLIGVFVMHKALFQIKVKSNRVLNKLVFLGQHSLLIYLIHQPILYGLFGLADMMLGR

Radius of gyration: 21.93 Å; Cα contacts (8 Å, |Δi|>4): 131; chains: 1; bounding box: 45×38×64 Å

Organism: NCBI:txid1129794

Solvent-accessible surface area (backbone atoms only — not comparable to full-atom values): 10485 Å² total; per-residue (Å²): 114,71,79,62,57,57,65,56,61,66,67,73,66,79,84,86,52,77,67,58,57,55,46,52,54,49,52,51,50,50,53,51,48,50,53,51,37,52,51,36,46,53,50,32,51,48,49,26,52,52,31,36,75,76,38,69,70,35,32,32,85,46,23,64,52,47,50,48,37,54,47,51,61,53,45,59,68,32,64,85,38,29,70,58,24,31,53,52,11,49,48,34,40,52,29,32,75,74,63,77,43,68,61,59,68,62,48,53,48,38,36,74,75,69,66,48,60,94,47,47,85,37,77,50,66,65,63,40,53,53,15,56,52,22,36,48,47,22,44,60,74,67,45,75,72,76,70,82,74,76,88,42,80,66,56,54,51,51,51,50,50,61,76,42,38,70,59,54,60,62,50,48,56,62,50,50,53,53,50,51,52,52,51,35,62,73,68,73,103

pLDDT: mean 83.14, std 16.67, range [31.91, 97.62]

InterPro domains:
  IPR012429 Heparan-alpha-glucosaminide N-acetyltransferase, catalytic domain [PF07786] (17-174)

Foldseek 3Di:
DVVVVVVVVVVVPPDPCVVPVVVVVVVVVVVVLVVVLVVLVVVLVVQQVVQCVVPVQAGPPDFPSNLCSVLSVVLVVCLVPLVVLQVVLVCQQVCVVVPNDFCVVVVVVCCVPVVHHPHHPGDDTNPNVSSVSSNVSNCVSVCVPVPPDDDDPVVVVVVVCVVCVVVVVVVVVVVVVVVVVVVCVVVVD